Protein AF-A0A9Q0V3D2-F1 (afdb_monomer_lite)

InterPro domains:
  IPR004159 Putative S-adenosyl-L-methionine-dependent methyltransferase [PF03141] (21-213)
  IPR004159 Putative S-adenosyl-L-methionine-dependent methyltransferase [PTHR10108] (21-214)

pLDDT: mean 80.31, std 16.47, range [27.47, 96.81]

Radius of gyration: 22.07 Å; chains: 1; bounding box: 53×53×60 Å

Organism: Salix purpurea (NCBI:txid77065)

Secondary structure (DSSP, 8-state):
---TTSTTSTT------TTTSSHHHHHHHHHHHHHSPTT-EEEE-SHHHH---HHHHHHHHHHHHHHHHTT-EEEEEEE-TTT--EEEEEE--SSSHHHHT-SS-SSPBPPTTS-TT--SSPPPPS-BPPPP-STTSTTSSPPPPTTGGGGSPPTT--TTSBPTTSSBHHHHHHHHHHHHHHHIIIIIHHHS---GGG------TT-STT---HHHHHHHHHHHPPTT-EEEEEEEHHHHHHHHHHHHHTTPEEEEEEEETTEEEEEEE--S---S-----GGG--

Structure (mmCIF, N/CA/C/O backbone):
data_AF-A0A9Q0V3D2-F1
#
_entry.id   AF-A0A9Q0V3D2-F1
#
loop_
_atom_site.group_PDB
_atom_site.id
_atom_site.type_symbol
_atom_site.label_atom_id
_atom_site.label_alt_id
_atom_site.label_comp_id
_atom_site.label_asym_id
_atom_site.label_entity_id
_atom_site.label_seq_id
_atom_site.pdbx_PDB_ins_code
_atom_site.Cartn_x
_atom_site.Cartn_y
_atom_site.Cartn_z
_atom_site.occupancy
_atom_site.B_iso_or_equiv
_atom_site.auth_seq_id
_atom_site.auth_comp_id
_atom_site.auth_asym_id
_atom_site.auth_atom_id
_atom_site.pdbx_PDB_model_num
ATOM 1 N N . MET A 1 1 ? -1.343 -0.987 -19.732 1.00 29.47 1 MET A N 1
ATOM 2 C CA . MET A 1 1 ? -0.133 -1.710 -19.287 1.00 29.47 1 MET A CA 1
ATOM 3 C C . MET A 1 1 ? 0.385 -0.959 -18.086 1.00 29.47 1 MET A C 1
ATOM 5 O O . MET A 1 1 ? 0.749 0.202 -18.198 1.00 29.47 1 MET A O 1
ATOM 9 N N . GLU A 1 2 ? 0.180 -1.542 -16.924 1.00 30.80 2 GLU A N 1
ATOM 10 C CA . GLU A 1 2 ? -0.225 -0.813 -15.734 1.00 30.80 2 GLU A CA 1
ATOM 11 C C . GLU A 1 2 ? 0.743 -1.168 -14.606 1.00 30.80 2 GLU A C 1
ATOM 13 O O . GLU A 1 2 ? 0.848 -2.341 -14.259 1.00 30.80 2 GLU A O 1
ATOM 18 N N . ARG A 1 3 ? 1.504 -0.192 -14.080 1.00 36.56 3 ARG A N 1
ATOM 19 C CA . ARG A 1 3 ? 2.403 -0.437 -12.940 1.00 36.56 3 ARG A CA 1
ATOM 20 C C . ARG A 1 3 ? 1.529 -0.877 -11.762 1.00 36.56 3 ARG A C 1
ATOM 22 O O . ARG A 1 3 ? 0.748 -0.096 -11.224 1.00 36.56 3 ARG A O 1
ATOM 29 N N . PHE A 1 4 ? 1.646 -2.154 -11.408 1.00 34.94 4 PHE A N 1
ATOM 30 C CA . PHE A 1 4 ? 0.739 -2.880 -10.514 1.00 34.94 4 PHE A CA 1
ATOM 31 C C . PHE A 1 4 ? 0.735 -2.404 -9.055 1.00 34.94 4 PHE A C 1
ATOM 33 O O . PHE A 1 4 ? -0.092 -2.855 -8.267 1.00 34.94 4 PHE A O 1
ATOM 40 N N . LEU A 1 5 ? 1.617 -1.475 -8.691 1.00 30.77 5 LEU A N 1
ATOM 41 C CA . LEU A 1 5 ? 1.774 -1.023 -7.313 1.00 30.77 5 LEU A CA 1
ATOM 42 C C . LEU A 1 5 ? 0.818 0.075 -6.875 1.00 30.77 5 LEU A C 1
ATOM 44 O O . LEU A 1 5 ? 0.892 0.441 -5.717 1.00 30.77 5 LEU A O 1
ATOM 48 N N . ASP A 1 6 ? -0.083 0.572 -7.726 1.00 33.06 6 ASP A N 1
ATOM 49 C CA . ASP A 1 6 ? -1.082 1.566 -7.293 1.00 33.06 6 ASP A CA 1
ATOM 50 C C . ASP A 1 6 ? -2.532 1.219 -7.679 1.00 33.06 6 ASP A C 1
ATOM 52 O O . ASP A 1 6 ? -3.464 1.922 -7.303 1.00 33.06 6 ASP A O 1
ATOM 56 N N . ILE A 1 7 ? -2.758 0.098 -8.377 1.00 28.33 7 ILE A N 1
ATOM 57 C CA . ILE A 1 7 ? -4.081 -0.270 -8.933 1.00 28.33 7 ILE A CA 1
ATOM 58 C C . ILE A 1 7 ? -4.911 -1.132 -7.973 1.00 28.33 7 ILE A C 1
ATOM 60 O O . ILE A 1 7 ? -6.083 -1.412 -8.209 1.00 28.33 7 ILE A O 1
ATOM 64 N N . LYS A 1 8 ? -4.342 -1.515 -6.829 1.00 27.47 8 LYS A N 1
ATOM 65 C CA . LYS A 1 8 ? -5.068 -2.231 -5.768 1.00 27.47 8 LYS A CA 1
ATOM 66 C C . LYS A 1 8 ? -4.846 -1.656 -4.370 1.00 27.47 8 LYS A C 1
ATOM 68 O O . LYS A 1 8 ? -5.044 -2.360 -3.388 1.00 27.47 8 LYS A O 1
ATOM 73 N N . LEU A 1 9 ? -4.464 -0.382 -4.266 1.00 34.09 9 LEU A N 1
ATOM 74 C CA . LEU A 1 9 ? -4.364 0.300 -2.969 1.00 34.09 9 LEU A CA 1
ATOM 75 C C . LEU A 1 9 ? -5.655 0.997 -2.532 1.00 34.09 9 LEU A C 1
ATOM 77 O O . LEU A 1 9 ? -5.818 1.243 -1.341 1.00 34.09 9 LEU A O 1
ATOM 81 N N . ASP A 1 10 ? -6.589 1.259 -3.450 1.00 28.19 10 ASP A N 1
ATOM 82 C CA . ASP A 1 10 ? -7.863 1.914 -3.110 1.00 28.19 10 ASP A CA 1
ATOM 83 C C . ASP A 1 10 ? -8.876 0.938 -2.460 1.00 28.19 10 ASP A C 1
ATOM 85 O O . ASP A 1 10 ? -9.878 1.361 -1.890 1.00 28.19 10 ASP A O 1
ATOM 89 N N . ALA A 1 11 ? -8.585 -0.368 -2.476 1.00 29.17 11 ALA A N 1
ATOM 90 C CA . ALA A 1 11 ? -9.262 -1.385 -1.677 1.00 29.17 11 ALA A CA 1
ATOM 91 C C . ALA A 1 11 ? -8.303 -2.560 -1.439 1.00 29.17 11 ALA A C 1
ATOM 93 O O . ALA A 1 11 ? -8.280 -3.534 -2.196 1.00 29.17 11 ALA A O 1
ATOM 94 N N . TRP A 1 12 ? -7.490 -2.480 -0.386 1.00 31.92 12 TRP A N 1
ATOM 95 C CA . TRP A 1 12 ? -6.779 -3.663 0.081 1.00 31.92 12 TRP A CA 1
ATOM 96 C C . TRP A 1 12 ? -7.782 -4.648 0.671 1.00 31.92 12 TRP A C 1
ATOM 98 O O . TRP A 1 12 ? -8.213 -4.503 1.812 1.00 31.92 12 TRP A O 1
ATOM 108 N N . TYR A 1 13 ? -8.105 -5.696 -0.082 1.00 30.00 13 TYR A N 1
ATOM 109 C CA . TYR A 1 13 ? -8.596 -6.935 0.512 1.00 30.00 13 TYR A CA 1
ATOM 110 C C . TYR A 1 13 ? -7.385 -7.678 1.084 1.00 30.00 13 TYR A C 1
ATOM 112 O O . TYR A 1 13 ? -6.853 -8.622 0.498 1.00 30.00 13 TYR A O 1
ATOM 120 N N . PHE A 1 14 ? -6.873 -7.168 2.202 1.00 38.00 14 PHE A N 1
ATOM 121 C CA . PHE A 1 14 ? -5.880 -7.860 3.006 1.00 38.00 14 PHE A CA 1
ATOM 122 C C . PHE A 1 14 ? -6.614 -9.022 3.679 1.00 38.00 14 PHE A C 1
ATOM 124 O O . PHE A 1 14 ? -7.364 -8.826 4.633 1.00 38.00 14 PHE A O 1
ATOM 131 N N . GLN A 1 15 ? -6.447 -10.238 3.158 1.00 34.84 15 GLN A N 1
ATOM 132 C CA . GLN A 1 15 ? -6.918 -11.444 3.836 1.00 34.84 15 GLN A CA 1
ATOM 133 C C . GLN A 1 15 ? -5.950 -11.742 4.987 1.00 34.84 15 GLN A C 1
ATOM 135 O O . GLN A 1 15 ? -5.141 -12.663 4.923 1.00 34.84 15 GLN A O 1
ATOM 140 N N . ILE A 1 16 ? -5.975 -10.885 6.008 1.00 46.09 16 ILE A N 1
ATOM 141 C CA . ILE A 1 16 ? -5.235 -11.099 7.247 1.00 46.09 16 ILE A CA 1
ATOM 142 C C . ILE A 1 16 ? -5.966 -12.221 7.982 1.00 46.09 16 ILE A C 1
ATOM 144 O O . ILE A 1 16 ? -7.180 -12.148 8.184 1.00 46.09 16 ILE A O 1
ATOM 148 N N . GLN A 1 17 ? -5.248 -13.304 8.279 1.00 43.88 17 GLN A N 1
ATOM 149 C CA . GLN A 1 17 ? -5.842 -14.482 8.901 1.00 43.88 17 GLN A CA 1
ATOM 150 C C . GLN A 1 17 ? -6.407 -14.157 10.291 1.00 43.88 17 GLN A C 1
ATOM 152 O O . GLN A 1 17 ? -5.960 -13.233 10.970 1.00 43.88 17 GLN A O 1
ATOM 157 N N . ARG A 1 18 ? -7.416 -14.947 10.678 1.00 48.88 18 ARG A N 1
ATOM 158 C CA . ARG A 1 18 ? -8.315 -14.794 11.834 1.00 48.88 18 ARG A CA 1
ATOM 159 C C . ARG A 1 18 ? -7.625 -14.349 13.134 1.00 48.88 18 ARG A C 1
ATOM 161 O O . ARG A 1 18 ? -8.183 -13.515 13.836 1.00 48.88 18 ARG A O 1
ATOM 168 N N . SER A 1 19 ? -6.415 -14.835 13.407 1.00 44.81 19 SER A N 1
ATOM 169 C CA . SER A 1 19 ? -5.706 -14.643 14.677 1.00 44.81 19 SER A CA 1
ATOM 170 C C . SER A 1 19 ? -4.517 -13.668 14.623 1.00 44.81 19 SER A C 1
ATOM 172 O O . SER A 1 19 ? -4.002 -13.279 15.669 1.00 44.81 19 SER A O 1
ATOM 174 N N . SER A 1 20 ? -4.072 -13.196 13.450 1.00 54.78 20 SER A N 1
ATOM 175 C CA . SER A 1 20 ? -2.753 -12.544 13.358 1.00 54.78 20 SER A CA 1
ATOM 176 C C . SER A 1 20 ? -2.735 -11.048 13.706 1.00 54.78 20 SER A C 1
ATOM 178 O O . SER A 1 20 ? -1.677 -10.525 14.048 1.00 54.78 20 SER A O 1
ATOM 180 N N . LEU A 1 21 ? -3.869 -10.336 13.643 1.00 55.75 21 LEU A N 1
ATOM 181 C CA . LEU A 1 21 ? -3.905 -8.874 13.852 1.00 55.75 21 LEU A CA 1
ATOM 182 C C . LEU A 1 21 ? -3.481 -8.440 15.262 1.00 55.75 21 LEU A C 1
ATOM 184 O O . LEU A 1 21 ? -2.821 -7.412 15.395 1.00 55.75 21 LEU A O 1
ATOM 188 N N . ASN A 1 22 ? -3.822 -9.236 16.280 1.00 55.25 22 ASN A N 1
ATOM 189 C CA . ASN A 1 22 ? -3.515 -8.959 17.688 1.00 55.25 22 ASN A CA 1
ATOM 190 C C . ASN A 1 22 ? -2.273 -9.711 18.196 1.00 55.25 22 ASN A C 1
ATOM 192 O O . ASN A 1 22 ? -1.789 -9.439 19.296 1.00 55.25 22 ASN A O 1
ATOM 196 N N . GLN A 1 23 ? -1.725 -10.638 17.406 1.00 58.44 23 GLN A N 1
ATOM 197 C CA . GLN A 1 23 ? -0.503 -11.358 17.761 1.00 58.44 23 GLN A CA 1
ATOM 198 C C . GLN A 1 23 ? 0.714 -10.419 17.782 1.00 58.44 23 GLN A C 1
ATOM 200 O O . GLN A 1 23 ? 0.756 -9.376 17.123 1.00 58.44 23 GLN A O 1
ATOM 205 N N . HIS A 1 24 ? 1.724 -10.789 18.575 1.00 61.72 24 HIS A N 1
ATOM 206 C CA . HIS A 1 24 ? 2.986 -10.052 18.721 1.00 61.72 24 HIS A CA 1
ATOM 207 C C . HIS A 1 24 ? 2.837 -8.573 19.130 1.00 61.72 24 HIS A C 1
ATOM 209 O O . HIS A 1 24 ? 3.666 -7.747 18.745 1.00 61.72 24 HIS A O 1
ATOM 215 N N . GLY A 1 25 ? 1.805 -8.235 19.910 1.00 67.44 25 GLY A N 1
ATOM 216 C CA . GLY A 1 25 ? 1.556 -6.863 20.368 1.00 67.44 25 GLY A CA 1
ATOM 217 C C . GLY A 1 25 ? 0.917 -5.971 19.301 1.00 67.44 25 GLY A C 1
ATOM 218 O O . GLY A 1 25 ? 1.198 -4.777 19.253 1.00 67.44 25 GLY A O 1
ATOM 219 N N . GLY A 1 26 ? 0.109 -6.546 18.404 1.00 81.38 26 GLY A N 1
ATOM 220 C CA . GLY A 1 26 ? -0.642 -5.770 17.417 1.00 81.38 26 GLY A CA 1
ATOM 221 C C . GLY A 1 26 ? 0.189 -5.227 16.253 1.00 81.38 26 GLY A C 1
ATOM 222 O O . GLY A 1 26 ? -0.258 -4.329 15.542 1.00 81.38 26 GLY A O 1
ATOM 223 N N . LYS A 1 27 ? 1.409 -5.744 16.044 1.00 87.25 27 LYS A N 1
ATOM 224 C CA . LYS A 1 27 ? 2.376 -5.218 15.060 1.00 87.25 27 LYS A CA 1
ATOM 225 C C . LYS A 1 27 ? 1.813 -5.089 13.645 1.00 87.25 27 LYS A C 1
ATOM 227 O O . LYS A 1 27 ? 2.141 -4.126 12.963 1.00 87.25 27 LYS A O 1
ATOM 232 N N . LEU A 1 28 ? 0.960 -6.018 13.209 1.00 86.25 28 LEU A N 1
ATOM 233 C CA . LEU A 1 28 ? 0.335 -5.943 11.883 1.00 86.25 28 LEU A CA 1
ATOM 234 C C . LEU A 1 28 ? -0.647 -4.774 11.772 1.00 86.25 28 LEU A C 1
ATOM 236 O O . LEU A 1 28 ? -0.667 -4.084 10.755 1.00 86.25 28 LEU A O 1
ATOM 240 N N . LEU A 1 29 ? -1.439 -4.521 12.816 1.00 89.69 29 LEU A N 1
ATOM 241 C CA . LEU A 1 29 ? -2.355 -3.385 12.835 1.00 89.69 29 LEU A CA 1
ATOM 242 C C . LEU A 1 29 ? -1.593 -2.053 12.935 1.00 89.69 29 LEU A C 1
ATOM 244 O O . LEU A 1 29 ? -1.984 -1.064 12.317 1.00 89.69 29 LEU A O 1
ATOM 248 N N . LEU A 1 30 ? -0.471 -2.035 13.657 1.00 92.38 30 LEU A N 1
ATOM 249 C CA . LEU A 1 30 ? 0.416 -0.871 13.740 1.00 92.38 30 LEU A CA 1
ATOM 250 C C . LEU A 1 30 ? 1.110 -0.576 12.409 1.00 92.38 30 LEU A C 1
ATOM 252 O O . LEU A 1 30 ? 1.183 0.583 12.000 1.00 92.38 30 LEU A O 1
ATOM 256 N N . GLU A 1 31 ? 1.527 -1.614 11.691 1.00 90.44 31 GLU A N 1
ATOM 257 C CA . GLU A 1 31 ? 2.046 -1.493 10.331 1.00 90.44 31 GLU A CA 1
ATOM 258 C C . GLU A 1 31 ? 0.974 -0.984 9.364 1.00 90.44 31 GLU A C 1
ATOM 260 O O . GLU A 1 31 ? 1.218 -0.070 8.575 1.00 90.44 31 GLU A O 1
ATOM 265 N N . LEU A 1 32 ? -0.258 -1.481 9.489 1.00 90.75 32 LEU A N 1
ATOM 266 C CA . LEU A 1 32 ? -1.379 -0.937 8.734 1.00 90.75 32 LEU A CA 1
ATOM 267 C C . LEU A 1 32 ? -1.592 0.552 9.047 1.00 90.75 32 LEU A C 1
ATOM 269 O O . LEU A 1 32 ? -1.822 1.346 8.137 1.00 90.75 32 LEU A O 1
ATOM 273 N N . ASN A 1 33 ? -1.463 0.960 10.311 1.00 92.75 33 ASN A N 1
ATOM 274 C CA . ASN A 1 33 ? -1.528 2.367 10.688 1.00 92.75 33 ASN A CA 1
ATOM 275 C C . ASN A 1 33 ? -0.377 3.198 10.121 1.00 92.75 33 ASN A C 1
ATOM 277 O O . ASN A 1 33 ? -0.603 4.367 9.817 1.00 92.75 33 ASN A O 1
ATOM 281 N N . ARG A 1 34 ? 0.817 2.638 9.918 1.00 91.06 34 ARG A N 1
ATOM 282 C CA . ARG A 1 34 ? 1.912 3.332 9.222 1.00 91.06 34 ARG A CA 1
ATOM 283 C C . ARG A 1 34 ? 1.565 3.596 7.753 1.00 91.06 34 ARG A C 1
ATOM 285 O O . ARG A 1 34 ? 1.776 4.706 7.272 1.00 91.06 34 ARG A O 1
ATOM 292 N N . VAL A 1 35 ? 0.990 2.610 7.063 1.00 88.12 35 VAL A N 1
ATOM 293 C CA . VAL A 1 35 ? 0.695 2.680 5.617 1.00 88.12 35 VAL A CA 1
ATOM 294 C C . VAL A 1 35 ? -0.581 3.473 5.308 1.00 88.12 35 VAL A C 1
ATOM 296 O O . VAL A 1 35 ? -0.670 4.144 4.275 1.00 88.12 35 VAL A O 1
ATOM 299 N N . LEU A 1 36 ? -1.583 3.417 6.187 1.00 90.44 36 LEU A N 1
ATOM 300 C CA . LEU A 1 36 ? -2.867 4.079 5.976 1.00 90.44 36 LEU A CA 1
ATOM 301 C C . LEU A 1 36 ? -2.711 5.606 6.044 1.00 90.44 36 LEU A C 1
ATOM 303 O O . LEU A 1 36 ? -2.166 6.159 7.001 1.00 90.44 36 LEU A O 1
ATOM 307 N N . ARG A 1 37 ? -3.218 6.313 5.030 1.00 90.62 37 ARG A N 1
ATOM 308 C CA . ARG A 1 37 ? -3.163 7.782 4.976 1.00 90.62 37 ARG A CA 1
ATOM 309 C C . ARG A 1 37 ? -4.073 8.430 6.031 1.00 90.62 37 ARG A C 1
ATOM 311 O O . ARG A 1 37 ? -5.040 7.801 6.467 1.00 90.62 37 ARG A O 1
ATOM 318 N N . PRO A 1 38 ? -3.795 9.681 6.438 1.00 93.25 38 PRO A N 1
ATOM 319 C CA . PRO A 1 38 ? -4.636 10.412 7.386 1.00 93.25 38 PRO A CA 1
ATOM 320 C C . PRO A 1 38 ? -6.097 10.469 6.918 1.00 93.25 38 PRO A C 1
ATOM 322 O O . PRO A 1 38 ? -6.377 10.772 5.757 1.00 93.25 38 PRO A O 1
ATOM 325 N N . GLY A 1 39 ? -7.033 10.138 7.811 1.00 92.19 39 GLY A N 1
ATOM 326 C CA . GLY A 1 39 ? -8.462 10.065 7.487 1.00 92.19 39 GLY A CA 1
ATOM 327 C C . GLY A 1 39 ? -8.886 8.868 6.625 1.00 92.19 39 GLY A C 1
ATOM 328 O O . GLY A 1 39 ? -10.069 8.779 6.292 1.00 92.19 39 GLY A O 1
ATOM 329 N N . GLY A 1 40 ? -7.956 7.980 6.260 1.00 91.94 40 GLY A N 1
ATOM 330 C CA . GLY A 1 40 ? -8.223 6.764 5.497 1.00 91.94 40 GLY A CA 1
ATOM 331 C C . GLY A 1 40 ? -9.032 5.731 6.284 1.00 91.94 40 GLY A C 1
ATOM 332 O O . GLY A 1 40 ? -9.117 5.785 7.513 1.00 91.94 40 GLY A O 1
ATOM 333 N N . PHE A 1 41 ? -9.612 4.778 5.555 1.00 93.69 41 PHE A N 1
ATOM 334 C CA . PHE A 1 41 ? -10.480 3.746 6.113 1.00 93.69 41 PHE A CA 1
ATOM 335 C C . PHE A 1 41 ? -9.805 2.377 6.116 1.00 93.69 41 PHE A C 1
ATOM 337 O O . PHE A 1 41 ? -9.116 2.008 5.165 1.00 93.69 41 PHE A O 1
ATOM 344 N N . PHE A 1 42 ? -10.066 1.608 7.166 1.00 93.25 42 PHE A N 1
ATOM 345 C CA . PHE A 1 42 ? -9.778 0.184 7.235 1.00 93.25 42 PHE A CA 1
ATOM 346 C C . PHE A 1 42 ? -11.090 -0.587 7.322 1.00 93.25 42 PHE A C 1
ATOM 348 O O . PHE A 1 42 ? -11.914 -0.331 8.198 1.00 93.25 42 PHE A O 1
ATOM 355 N N . VAL A 1 43 ? -11.273 -1.536 6.410 1.00 92.31 43 VAL A N 1
ATOM 356 C CA . VAL A 1 43 ? -12.469 -2.372 6.339 1.00 92.31 43 VAL A CA 1
ATOM 357 C C . VAL A 1 43 ? -12.088 -3.781 6.764 1.00 92.31 43 VAL A C 1
ATOM 359 O O . VAL A 1 43 ? -11.299 -4.447 6.097 1.00 92.31 43 VAL A O 1
ATOM 362 N N . TRP A 1 44 ? -12.649 -4.231 7.881 1.00 89.38 44 TRP A N 1
ATOM 363 C CA . TRP A 1 44 ? -12.378 -5.539 8.455 1.00 89.38 44 TRP A CA 1
ATOM 364 C C . TRP A 1 44 ? -13.598 -6.443 8.302 1.00 89.38 44 TRP A C 1
ATOM 366 O O . TRP A 1 44 ? -14.645 -6.204 8.904 1.00 89.38 44 TRP A O 1
ATOM 376 N N . SER A 1 45 ? -13.463 -7.489 7.488 1.00 88.56 45 SER A N 1
ATOM 377 C CA . SER A 1 45 ? -14.467 -8.545 7.349 1.00 88.56 45 SER A CA 1
ATOM 378 C C . SER A 1 45 ? -13.859 -9.876 7.769 1.00 88.56 45 SER A C 1
ATOM 380 O O . SER A 1 45 ? -13.109 -10.502 7.021 1.00 88.56 45 SER A O 1
ATOM 382 N N . ALA A 1 46 ? -14.152 -10.285 8.999 1.00 83.62 46 ALA A N 1
ATOM 383 C CA . ALA A 1 46 ? -13.674 -11.529 9.585 1.00 83.62 46 ALA A CA 1
ATOM 384 C C . ALA A 1 46 ? -14.707 -12.067 10.578 1.00 83.62 46 ALA A C 1
ATOM 386 O O . ALA A 1 46 ? -15.578 -11.324 11.032 1.00 83.62 46 ALA A O 1
ATOM 387 N N . THR A 1 47 ? -14.607 -13.350 10.927 1.00 85.19 47 THR A N 1
ATOM 388 C CA . THR A 1 47 ? -15.551 -14.008 11.843 1.00 85.19 47 THR A CA 1
ATOM 389 C C . THR A 1 47 ? -15.746 -13.278 13.179 1.00 85.19 47 THR A C 1
ATOM 391 O O . THR A 1 47 ? -16.908 -13.200 13.580 1.00 85.19 47 THR A O 1
ATOM 394 N N . PRO A 1 48 ? -14.738 -12.619 13.803 1.00 86.69 48 PRO A N 1
ATOM 395 C CA . PRO A 1 48 ? -14.948 -11.829 15.023 1.00 86.69 48 PRO A CA 1
ATOM 396 C C . PRO A 1 48 ? -15.975 -10.699 14.895 1.00 86.69 48 PRO A C 1
ATOM 398 O O . PRO A 1 48 ? -16.527 -10.240 15.888 1.00 86.69 48 PRO A O 1
ATOM 401 N N . VAL A 1 49 ? -16.256 -10.241 13.673 1.00 86.44 49 VAL A N 1
ATOM 402 C CA . VAL A 1 49 ? -17.214 -9.158 13.414 1.00 86.44 49 VAL A CA 1
ATOM 403 C C . VAL A 1 49 ? -18.667 -9.649 13.471 1.00 86.44 49 VAL A C 1
ATOM 405 O O . VAL A 1 49 ? -19.573 -8.866 13.755 1.00 86.44 49 VAL A O 1
ATOM 408 N N . TYR A 1 50 ? -18.928 -10.927 13.174 1.00 87.62 50 TYR A N 1
ATOM 409 C CA . TYR A 1 50 ? -20.296 -11.441 12.988 1.00 87.62 50 TYR A CA 1
ATOM 410 C C . TYR A 1 50 ? -20.610 -12.775 13.673 1.00 87.62 50 TYR A C 1
ATOM 412 O O . TYR A 1 50 ? -21.778 -13.180 13.682 1.00 87.62 50 TYR A O 1
ATOM 420 N N . GLN A 1 51 ? -19.619 -13.441 14.261 1.00 87.12 51 GLN A N 1
ATOM 421 C CA . GLN A 1 51 ? -19.787 -14.623 15.104 1.00 87.12 51 GLN A CA 1
ATOM 422 C C . GLN A 1 51 ? -19.696 -14.247 16.591 1.00 87.12 51 GLN A C 1
ATOM 424 O O . GLN A 1 51 ? -19.281 -13.149 16.950 1.00 87.12 51 GLN A O 1
ATOM 429 N N . LYS A 1 52 ? -20.152 -15.152 17.463 1.00 89.75 52 LYS A N 1
ATOM 430 C CA . LYS A 1 52 ? -20.160 -14.971 18.928 1.00 89.75 52 LYS A CA 1
ATOM 431 C C . LYS A 1 52 ? -19.483 -16.129 19.669 1.00 89.75 52 LYS A C 1
ATOM 433 O O . LYS A 1 52 ? -19.828 -16.412 20.813 1.00 89.75 52 LYS A O 1
ATOM 438 N N . LEU A 1 53 ? -18.579 -16.841 18.999 1.00 90.25 53 LEU A N 1
ATOM 439 C CA . LEU A 1 53 ? -17.747 -17.850 19.653 1.00 90.25 53 LEU A CA 1
ATOM 440 C C . LEU A 1 53 ? -16.816 -17.154 20.656 1.00 90.25 53 LEU A C 1
ATOM 442 O O . LEU A 1 53 ? -16.486 -15.987 20.463 1.00 90.25 53 LEU A O 1
ATOM 446 N N . ALA A 1 54 ? -16.408 -17.847 21.721 1.00 89.38 54 ALA A N 1
ATOM 447 C CA . ALA A 1 54 ? -15.591 -17.245 22.781 1.00 89.38 54 ALA A CA 1
ATOM 448 C C . ALA A 1 54 ? -14.307 -16.592 22.228 1.00 89.38 54 ALA A C 1
ATOM 450 O O . ALA A 1 54 ? -14.065 -15.416 22.477 1.00 89.38 54 ALA A O 1
ATOM 451 N N . GLU A 1 55 ? -13.577 -17.312 21.374 1.00 85.81 55 GLU A N 1
ATOM 452 C CA . GLU A 1 55 ? -12.372 -16.831 20.679 1.00 85.81 55 GLU A CA 1
ATOM 453 C C . GLU A 1 55 ? -12.644 -15.575 19.827 1.00 85.81 55 GLU A C 1
ATOM 455 O O . GLU A 1 55 ? -11.938 -14.574 19.916 1.00 85.81 55 GLU A O 1
ATOM 460 N N . ASP A 1 56 ? -13.724 -15.583 19.039 1.00 85.12 56 ASP A N 1
ATOM 461 C CA . ASP A 1 56 ? -14.117 -14.448 18.197 1.00 85.12 56 ASP A CA 1
ATOM 462 C C . ASP A 1 56 ? -14.437 -13.198 19.045 1.00 85.12 56 ASP A C 1
ATOM 464 O O . ASP A 1 56 ? -14.099 -12.076 18.660 1.00 85.12 56 ASP A O 1
ATOM 468 N N . VAL A 1 57 ? -15.054 -13.379 20.218 1.00 88.56 57 VAL A N 1
ATOM 469 C CA . VAL A 1 57 ? -15.350 -12.283 21.155 1.00 88.56 57 VAL A CA 1
ATOM 470 C C . VAL A 1 57 ? -14.066 -11.710 21.759 1.00 88.56 57 VAL A C 1
ATOM 472 O O . VAL A 1 57 ? -13.937 -10.487 21.837 1.00 88.56 57 VAL A O 1
ATOM 475 N N . GLU A 1 58 ? -13.112 -12.558 22.140 1.00 88.00 58 GLU A N 1
ATOM 476 C CA . GLU A 1 58 ? -11.806 -12.133 22.665 1.00 88.00 58 GLU A CA 1
ATOM 477 C C . GLU A 1 58 ? -11.004 -11.354 21.612 1.00 88.00 58 GLU A C 1
ATOM 479 O O . GLU A 1 58 ? -10.496 -10.263 21.890 1.00 88.00 58 GLU A O 1
ATOM 484 N N . ILE A 1 59 ? -10.962 -11.844 20.367 1.00 86.25 59 ILE A N 1
ATOM 485 C CA . ILE A 1 59 ? -10.288 -11.155 19.256 1.00 86.25 59 ILE A CA 1
ATOM 486 C C . ILE A 1 59 ? -10.938 -9.792 18.990 1.00 86.25 59 ILE A C 1
ATOM 488 O O . ILE A 1 59 ? -10.230 -8.795 18.805 1.00 86.25 59 ILE A O 1
ATOM 492 N N . TRP A 1 60 ? -12.274 -9.723 18.991 1.00 89.44 60 TRP A N 1
ATOM 493 C CA . TRP A 1 60 ? -13.006 -8.467 18.820 1.00 89.44 60 TRP A CA 1
ATOM 494 C C . TRP A 1 60 ? -12.698 -7.460 19.935 1.00 89.44 60 TRP A C 1
ATOM 496 O O . TRP A 1 60 ? -12.486 -6.276 19.649 1.00 89.44 60 TRP A O 1
ATOM 506 N N . GLN A 1 61 ? -12.646 -7.910 21.193 1.00 91.06 61 GLN A N 1
ATOM 507 C CA . GLN A 1 61 ? -12.294 -7.065 22.337 1.00 91.06 61 GLN A CA 1
ATOM 508 C C . GLN A 1 61 ? -10.875 -6.513 22.197 1.00 91.06 61 GLN A C 1
ATOM 510 O O . GLN A 1 61 ? -10.709 -5.293 22.200 1.00 91.06 61 GLN A O 1
ATOM 515 N N . ALA A 1 62 ? -9.885 -7.374 21.952 1.00 90.00 62 ALA A N 1
ATOM 516 C CA . ALA A 1 62 ? -8.494 -6.958 21.779 1.00 90.00 62 ALA A CA 1
ATOM 517 C C . ALA A 1 62 ? -8.302 -6.004 20.580 1.00 90.00 62 ALA A C 1
ATOM 519 O O . ALA A 1 62 ? -7.619 -4.985 20.701 1.00 90.00 62 ALA A O 1
ATOM 520 N N . MET A 1 63 ? -8.974 -6.255 19.447 1.00 90.12 63 MET A N 1
ATOM 521 C CA . MET A 1 63 ? -8.978 -5.331 18.299 1.00 90.12 63 MET A CA 1
ATOM 522 C C . MET A 1 63 ? -9.598 -3.977 18.663 1.00 90.12 63 MET A C 1
ATOM 524 O O . MET A 1 63 ? -9.085 -2.920 18.292 1.00 90.12 63 MET A O 1
ATOM 528 N N . THR A 1 64 ? -10.714 -3.990 19.393 1.00 92.25 64 THR A N 1
ATOM 529 C CA . THR A 1 64 ? -11.410 -2.771 19.822 1.00 92.25 64 THR A CA 1
ATOM 530 C C . THR A 1 64 ? -10.553 -1.951 20.785 1.00 92.25 64 THR A C 1
ATOM 532 O O . THR A 1 64 ? -10.485 -0.729 20.653 1.00 92.25 64 THR A O 1
ATOM 535 N N . GLU A 1 65 ? -9.888 -2.594 21.741 1.00 92.88 65 GLU A N 1
ATOM 536 C CA . GLU A 1 65 ? -8.963 -1.936 22.665 1.00 92.88 65 GLU A CA 1
ATOM 537 C C . GLU A 1 65 ? -7.780 -1.310 21.924 1.00 92.88 65 GLU A C 1
ATOM 539 O O . GLU A 1 65 ? -7.512 -0.118 22.100 1.00 92.88 65 GLU A O 1
ATOM 544 N N . LEU A 1 66 ? -7.130 -2.067 21.035 1.00 92.88 66 LEU A N 1
ATOM 545 C CA . LEU A 1 66 ? -5.970 -1.587 20.291 1.00 92.88 66 LEU A CA 1
ATOM 546 C C . LEU A 1 66 ? -6.331 -0.449 19.324 1.00 92.88 66 LEU A C 1
ATOM 548 O O . LEU A 1 66 ? -5.688 0.598 19.351 1.00 92.88 66 LEU A O 1
ATOM 552 N N . THR A 1 67 ? -7.390 -0.591 18.520 1.00 94.31 67 THR A N 1
ATOM 553 C CA . THR A 1 67 ? -7.843 0.477 17.602 1.00 94.31 67 THR A CA 1
ATOM 554 C C . THR A 1 67 ? -8.200 1.765 18.346 1.00 94.31 67 THR A C 1
ATOM 556 O O . THR A 1 67 ? -7.791 2.845 17.918 1.00 94.31 67 THR A O 1
ATOM 559 N N . LYS A 1 68 ? -8.871 1.677 19.503 1.00 94.25 68 LYS A N 1
ATOM 560 C CA . LYS A 1 68 ? -9.145 2.846 20.357 1.00 94.25 68 LYS A CA 1
ATOM 561 C C . LYS A 1 68 ? -7.859 3.471 20.895 1.00 94.25 68 LYS A C 1
ATOM 563 O O . LYS A 1 68 ? -7.719 4.692 20.857 1.00 94.25 68 LYS A O 1
ATOM 568 N N . ALA A 1 69 ? -6.909 2.657 21.357 1.00 93.94 69 ALA A N 1
ATOM 569 C CA . ALA A 1 69 ? -5.608 3.129 21.832 1.00 93.94 69 ALA A CA 1
ATOM 570 C C . ALA A 1 69 ? -4.786 3.814 20.724 1.00 93.94 69 ALA A C 1
ATOM 572 O O . ALA A 1 69 ? -4.028 4.747 21.001 1.00 93.94 69 ALA A O 1
ATOM 573 N N . MET A 1 70 ? -4.987 3.390 19.473 1.00 95.00 70 MET A N 1
ATOM 574 C CA . MET A 1 70 ? -4.438 3.988 18.254 1.00 95.00 70 MET A CA 1
ATOM 575 C C . MET A 1 70 ? -5.253 5.182 17.729 1.00 95.00 70 MET A C 1
ATOM 577 O O . MET A 1 70 ? -4.971 5.676 16.639 1.00 95.00 70 MET A O 1
ATOM 581 N N . CYS A 1 71 ? -6.255 5.661 18.474 1.00 96.56 71 CYS A N 1
ATOM 582 C CA . CYS A 1 71 ? -7.141 6.763 18.087 1.00 96.56 71 CYS A CA 1
ATOM 583 C C . CYS A 1 71 ? -7.994 6.518 16.831 1.00 96.56 71 CYS A C 1
ATOM 585 O O . CYS A 1 71 ? -8.458 7.476 16.211 1.00 96.56 71 CYS A O 1
ATOM 587 N N . TRP A 1 72 ? -8.207 5.264 16.433 1.00 96.81 72 TRP A N 1
ATOM 588 C CA . TRP A 1 72 ? -9.090 4.951 15.315 1.00 96.81 72 TRP A CA 1
ATOM 589 C C . TRP A 1 72 ? -10.554 5.039 15.740 1.00 96.81 72 TRP A C 1
ATOM 591 O O . TRP A 1 72 ? -10.948 4.599 16.821 1.00 96.81 72 TRP A O 1
ATOM 601 N N . GLU A 1 73 ? -11.370 5.586 14.851 1.00 96.62 73 GLU A N 1
ATOM 602 C CA . GLU A 1 73 ? -12.813 5.697 15.019 1.00 96.62 73 GLU A CA 1
ATOM 603 C C . GLU A 1 73 ? -13.495 4.476 14.393 1.00 96.62 73 GLU A C 1
ATOM 605 O O . GLU A 1 73 ? -13.262 4.171 13.226 1.00 96.62 73 GLU A O 1
ATOM 610 N N . LEU A 1 74 ? -14.357 3.783 15.141 1.00 96.75 74 LEU A N 1
ATOM 611 C CA . LEU A 1 74 ? -15.259 2.783 14.568 1.00 96.75 74 LEU A CA 1
ATOM 612 C C . LEU A 1 74 ? -16.446 3.510 13.922 1.00 96.75 74 LEU A C 1
ATOM 614 O O . LEU A 1 74 ? -17.320 4.013 14.622 1.00 96.75 74 LEU A O 1
ATOM 618 N N . VAL A 1 75 ? -16.470 3.551 12.593 1.00 96.69 75 VAL A N 1
ATOM 619 C CA . VAL A 1 75 ? -17.451 4.311 11.803 1.00 96.69 75 VAL A CA 1
ATOM 620 C C . VAL A 1 75 ? -18.764 3.554 11.673 1.00 96.69 75 VAL A C 1
ATOM 622 O O . VAL A 1 75 ? -19.841 4.127 11.818 1.00 96.69 75 VAL A O 1
ATOM 625 N N . SER A 1 76 ? -18.693 2.262 11.358 1.00 94.38 76 SER A N 1
ATOM 626 C CA . SER A 1 76 ? -19.885 1.441 11.176 1.00 94.38 76 SER A CA 1
ATOM 627 C C . SER A 1 76 ? -19.582 -0.040 11.336 1.00 94.38 76 SER A C 1
ATOM 629 O O . SER A 1 76 ? -18.466 -0.504 11.097 1.00 94.38 76 SER A O 1
ATOM 631 N N . ILE A 1 77 ? -20.613 -0.792 11.710 1.00 94.19 77 ILE A N 1
ATOM 632 C CA . ILE A 1 77 ? -20.649 -2.243 11.570 1.00 94.19 77 ILE A CA 1
ATOM 633 C C . ILE A 1 77 ? -21.874 -2.555 10.724 1.00 94.19 77 ILE A C 1
ATOM 635 O O . ILE A 1 77 ? -22.992 -2.176 11.069 1.00 94.19 77 ILE A O 1
ATOM 639 N N . THR A 1 78 ? -21.657 -3.222 9.600 1.00 91.81 78 THR A N 1
ATOM 640 C CA . THR A 1 78 ? -22.715 -3.638 8.679 1.00 91.81 78 THR A CA 1
ATOM 641 C C . THR A 1 78 ? -22.736 -5.152 8.594 1.00 91.81 78 THR A C 1
ATOM 643 O O . THR A 1 78 ? -21.710 -5.802 8.785 1.00 91.81 78 THR A O 1
ATOM 646 N N . LYS A 1 79 ? -23.911 -5.726 8.346 1.00 90.38 79 LYS A N 1
ATOM 647 C CA . LYS A 1 79 ? -24.085 -7.167 8.193 1.00 90.38 79 LYS A CA 1
ATOM 648 C C . LYS A 1 79 ? -24.904 -7.430 6.945 1.00 90.38 79 LYS A C 1
ATOM 650 O O . LYS A 1 79 ? -26.000 -6.893 6.805 1.00 90.38 79 LYS A O 1
ATOM 655 N N . ASP A 1 80 ? -24.356 -8.239 6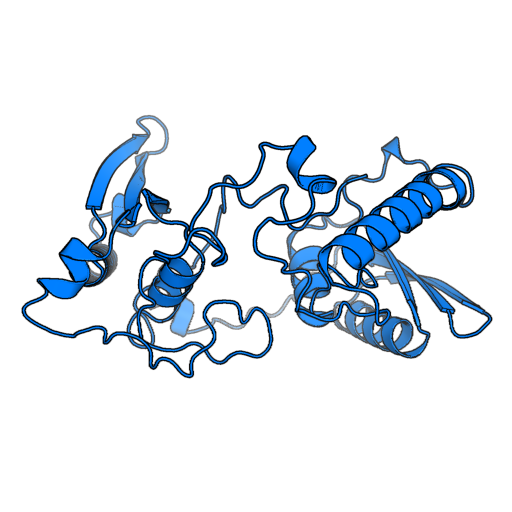.054 1.00 88.25 80 ASP A N 1
ATOM 656 C CA . ASP A 1 80 ? -25.058 -8.712 4.876 1.00 88.25 80 ASP A CA 1
ATOM 657 C C . ASP A 1 80 ? -26.192 -9.652 5.300 1.00 88.25 80 ASP A C 1
ATOM 659 O O . ASP A 1 80 ? -26.026 -10.542 6.142 1.00 88.25 80 ASP A O 1
ATOM 663 N N . THR A 1 81 ? -27.378 -9.412 4.752 1.00 85.62 81 THR A N 1
ATOM 664 C CA . THR A 1 81 ? -28.602 -10.120 5.136 1.00 85.62 81 THR A CA 1
ATOM 665 C C . THR A 1 81 ? -28.735 -11.487 4.473 1.00 85.62 81 THR A C 1
ATOM 667 O O . THR A 1 81 ? -29.523 -12.302 4.949 1.00 85.62 81 THR A O 1
ATOM 670 N N . ILE A 1 82 ? -27.979 -11.754 3.404 1.00 85.44 82 ILE A N 1
ATOM 671 C CA . ILE A 1 82 ? -28.070 -12.981 2.608 1.00 85.44 82 ILE A CA 1
ATOM 672 C C . ILE A 1 82 ? -27.105 -14.031 3.155 1.00 85.44 82 ILE A C 1
ATOM 674 O O . ILE A 1 82 ? -27.508 -15.155 3.444 1.00 85.44 82 ILE A O 1
ATOM 678 N N . ASN A 1 83 ? -25.829 -13.677 3.304 1.00 84.94 83 ASN A N 1
ATOM 679 C CA . ASN A 1 83 ? -24.781 -14.604 3.738 1.00 84.94 83 ASN A CA 1
ATOM 680 C C . ASN A 1 83 ? -24.432 -14.463 5.233 1.00 84.94 83 ASN A C 1
ATOM 682 O O . ASN A 1 83 ? -23.659 -15.262 5.759 1.00 84.94 83 ASN A O 1
ATOM 686 N N . GLY A 1 84 ? -24.996 -13.465 5.925 1.00 83.06 84 GLY A N 1
ATOM 687 C CA . GLY A 1 84 ? -24.755 -13.226 7.347 1.00 83.06 84 GLY A CA 1
ATOM 688 C C . GLY A 1 84 ? -23.351 -12.704 7.674 1.00 83.06 84 GLY A C 1
ATOM 689 O O . GLY A 1 84 ? -23.006 -12.637 8.857 1.00 83.06 84 GLY A O 1
ATOM 690 N N . VAL A 1 85 ? -22.551 -12.337 6.669 1.00 87.19 85 VAL A N 1
ATOM 691 C CA . VAL A 1 85 ? -21.188 -11.817 6.832 1.00 87.19 85 VAL A CA 1
ATOM 692 C C . VAL A 1 85 ? -21.245 -10.368 7.303 1.00 87.19 85 VAL A C 1
ATOM 694 O O . VAL A 1 85 ? -21.940 -9.529 6.737 1.00 87.19 85 VAL A O 1
ATOM 697 N N . GLY A 1 86 ? -20.498 -10.072 8.361 1.00 87.31 86 GLY A N 1
ATOM 698 C CA . GLY A 1 86 ? -20.328 -8.729 8.902 1.00 87.31 86 GLY A CA 1
ATOM 699 C C . GLY A 1 86 ? -19.048 -8.048 8.435 1.00 87.31 86 GLY A C 1
ATOM 700 O O . GLY A 1 86 ? -18.043 -8.693 8.117 1.00 87.31 86 GLY A O 1
ATOM 701 N N . VAL A 1 87 ? -19.093 -6.721 8.434 1.00 91.19 87 VAL A N 1
ATOM 702 C CA . VAL A 1 87 ? -17.985 -5.837 8.088 1.00 91.19 87 VAL A CA 1
ATOM 703 C C . VAL A 1 87 ? -17.943 -4.675 9.076 1.00 91.19 87 VAL A C 1
ATOM 705 O O . VAL A 1 87 ? -18.932 -3.956 9.229 1.00 91.19 87 VAL A O 1
ATOM 708 N N . ALA A 1 88 ? -16.795 -4.476 9.719 1.00 92.75 88 ALA A N 1
ATOM 709 C CA . ALA A 1 88 ? -16.510 -3.321 10.559 1.00 92.75 88 ALA A CA 1
ATOM 710 C C . ALA A 1 88 ? -15.637 -2.329 9.784 1.00 92.75 88 ALA A C 1
ATOM 712 O O . ALA A 1 88 ? -14.631 -2.710 9.185 1.00 92.75 88 ALA A O 1
ATOM 713 N N . THR A 1 89 ? -16.021 -1.057 9.792 1.00 95.25 89 THR A N 1
ATOM 714 C CA . THR A 1 89 ? -15.279 0.017 9.127 1.00 95.25 89 THR A CA 1
ATOM 715 C C . THR A 1 89 ? -14.678 0.934 10.176 1.00 95.25 89 THR A C 1
ATOM 717 O O . THR A 1 89 ? -15.404 1.532 10.968 1.00 95.25 89 THR A O 1
ATOM 720 N N . TYR A 1 90 ? -13.357 1.066 10.156 1.00 96.12 90 TYR A N 1
ATOM 721 C CA . TYR A 1 90 ? -12.597 1.964 11.014 1.00 96.12 90 TYR A CA 1
ATOM 722 C C . TYR A 1 90 ? -12.026 3.123 10.204 1.00 96.12 90 TYR A C 1
ATOM 724 O O . TYR A 1 90 ? -11.748 2.978 9.011 1.00 96.12 90 TYR A O 1
ATOM 732 N N . ARG A 1 91 ? -11.799 4.259 10.858 1.00 96.38 91 ARG A N 1
ATOM 733 C CA . ARG A 1 91 ? -11.173 5.440 10.268 1.00 96.38 91 ARG A CA 1
ATOM 734 C C . ARG A 1 91 ? -9.977 5.883 11.099 1.00 96.38 91 ARG A C 1
ATOM 736 O O . ARG A 1 91 ? -10.090 6.091 12.306 1.00 96.38 91 ARG A O 1
ATOM 743 N N . LYS A 1 92 ? -8.834 6.052 10.435 1.00 95.44 92 LYS A N 1
ATOM 744 C CA . LYS A 1 92 ? -7.608 6.589 11.038 1.00 95.44 92 LYS A CA 1
ATOM 745 C C . LYS A 1 92 ? -7.762 8.096 11.292 1.00 95.44 92 LYS A C 1
ATOM 747 O O . LYS A 1 92 ? -8.344 8.779 10.443 1.00 95.44 92 LYS A O 1
ATOM 752 N N . PRO A 1 93 ? -7.209 8.651 12.387 1.00 95.62 93 PRO A N 1
ATOM 753 C CA . PRO A 1 93 ? -7.239 10.090 12.624 1.00 95.62 93 PRO A CA 1
ATOM 754 C C . PRO A 1 93 ? -6.580 10.876 11.481 1.00 95.62 93 PRO A C 1
ATOM 756 O O . PRO A 1 93 ? -5.637 10.419 10.828 1.00 95.62 93 PRO A O 1
ATOM 759 N N . SER A 1 94 ? -7.100 12.075 11.228 1.00 94.06 94 SER A N 1
ATOM 760 C CA . SER A 1 94 ? -6.570 13.010 10.228 1.00 94.06 94 SER A CA 1
ATOM 761 C C . SER A 1 94 ? -5.574 14.021 10.802 1.00 94.06 94 SER A C 1
ATOM 763 O O . SER A 1 94 ? -4.956 14.747 10.034 1.00 94.06 94 SER A O 1
ATOM 765 N N . SER A 1 95 ? -5.427 14.085 12.127 1.00 95.25 95 SER A N 1
ATOM 766 C CA . SER A 1 95 ? -4.516 14.985 12.845 1.00 95.25 95 SER A CA 1
ATOM 767 C C . SER A 1 95 ? -3.856 14.265 14.028 1.00 95.25 95 SER A C 1
ATOM 769 O O . SER A 1 95 ? -4.267 13.169 14.415 1.00 95.25 95 SER A O 1
ATOM 771 N N . ASN A 1 96 ? -2.832 14.888 14.617 1.00 95.44 96 ASN A N 1
ATOM 772 C CA . ASN A 1 96 ? -2.150 14.365 15.805 1.00 95.44 96 ASN A CA 1
ATOM 773 C C . ASN A 1 96 ? -2.871 14.691 17.127 1.00 95.44 96 ASN A C 1
ATOM 775 O O . ASN A 1 96 ? -2.439 14.205 18.170 1.00 95.44 96 ASN A O 1
ATOM 779 N N . ASP A 1 97 ? -3.987 15.435 17.099 1.00 95.88 97 ASP A N 1
ATOM 780 C CA . ASP A 1 97 ? -4.679 15.919 18.307 1.00 95.88 97 ASP A CA 1
ATOM 781 C C . ASP A 1 97 ? -5.029 14.789 19.278 1.00 95.88 97 ASP A C 1
ATOM 783 O O . ASP A 1 97 ? -4.898 14.926 20.495 1.00 95.88 97 ASP A O 1
ATOM 787 N N . CYS A 1 98 ? -5.487 13.651 18.746 1.00 94.94 98 CYS A N 1
ATOM 788 C CA . CYS A 1 98 ? -5.804 12.505 19.584 1.00 94.94 98 CYS A CA 1
ATOM 789 C C . CYS A 1 98 ? -4.539 11.885 20.179 1.00 94.94 98 CYS A C 1
ATOM 791 O O . CYS A 1 98 ? -4.528 11.599 21.372 1.00 94.94 98 CYS A O 1
ATOM 793 N N . TYR A 1 99 ? -3.466 11.732 19.393 1.00 94.56 99 TYR A N 1
ATOM 794 C CA . TYR A 1 99 ? -2.208 11.146 19.863 1.00 94.56 99 TYR A CA 1
ATOM 795 C C . TYR A 1 99 ? -1.599 11.933 21.027 1.00 94.56 99 TYR A C 1
ATOM 797 O O . TYR A 1 99 ? -1.093 11.333 21.976 1.00 94.56 99 TYR A O 1
ATOM 805 N N . GLU A 1 100 ? -1.693 13.260 20.977 1.00 94.06 100 GLU A N 1
ATOM 806 C CA . GLU A 1 100 ? -1.165 14.174 21.995 1.00 94.06 100 GLU A CA 1
ATOM 807 C C . GLU A 1 100 ? -1.976 14.154 23.298 1.00 94.06 100 GLU A C 1
ATOM 809 O O . GLU A 1 100 ? -1.424 14.373 24.373 1.00 94.06 100 GLU A O 1
ATOM 814 N N . ARG A 1 101 ? -3.275 13.837 23.227 1.00 94.56 101 ARG A N 1
ATOM 815 C CA . ARG A 1 101 ? -4.177 13.772 24.392 1.00 94.56 101 ARG A CA 1
ATOM 816 C C . ARG A 1 101 ? -4.235 12.394 25.055 1.00 94.56 101 ARG A C 1
ATOM 818 O O . ARG A 1 101 ? -5.002 12.205 26.000 1.00 94.56 101 ARG A O 1
ATOM 825 N N . ARG A 1 102 ? -3.465 11.414 24.572 1.00 93.25 102 ARG A N 1
ATOM 826 C CA . ARG A 1 102 ? -3.465 10.051 25.124 1.00 93.25 102 ARG A CA 1
ATOM 827 C C . ARG A 1 102 ? -2.947 10.055 26.558 1.00 93.25 102 ARG A C 1
ATOM 829 O O . ARG A 1 102 ? -1.819 10.459 26.822 1.00 93.25 102 ARG A O 1
ATOM 836 N N . SER A 1 103 ? -3.757 9.525 27.471 1.00 91.50 103 SER A N 1
ATOM 837 C CA . SER A 1 103 ? -3.390 9.357 28.882 1.00 91.50 103 SER A CA 1
ATOM 838 C C . SER A 1 103 ? -2.316 8.287 29.100 1.00 91.50 103 SER A C 1
ATOM 840 O O . SER A 1 103 ? -1.569 8.357 30.072 1.00 91.50 103 SER A O 1
ATOM 842 N N . LYS A 1 104 ? -2.221 7.305 28.193 1.00 93.31 104 LYS A N 1
ATOM 843 C CA . LYS A 1 104 ? -1.198 6.253 28.186 1.00 93.31 104 LYS A CA 1
ATOM 844 C C . LYS A 1 104 ? -0.539 6.174 26.814 1.00 93.31 104 LYS A C 1
ATOM 846 O O . LYS A 1 104 ? -1.226 6.107 25.796 1.00 93.31 104 LYS A O 1
ATOM 851 N N . GLN A 1 105 ? 0.791 6.132 26.792 1.00 91.06 105 GLN A N 1
ATOM 852 C CA . GLN A 1 105 ? 1.587 5.974 25.569 1.00 91.06 105 GLN A CA 1
ATOM 853 C C . GLN A 1 105 ? 1.747 4.494 25.203 1.00 91.06 105 GLN A C 1
ATOM 855 O O . GLN A 1 105 ? 2.852 3.986 25.051 1.00 91.06 105 GLN A O 1
ATOM 860 N N . GLU A 1 106 ? 0.620 3.796 25.078 1.00 91.00 106 GLU A N 1
ATOM 861 C CA . GLU A 1 106 ? 0.568 2.373 24.749 1.00 91.00 106 GLU A CA 1
ATOM 862 C C . GLU A 1 106 ? -0.468 2.148 23.637 1.00 91.00 106 GLU A C 1
ATOM 864 O O . GLU A 1 106 ? -1.654 2.406 23.863 1.00 91.00 106 GLU A O 1
ATOM 869 N N . PRO A 1 107 ? -0.050 1.810 22.400 1.00 93.12 107 PRO A N 1
ATOM 870 C CA . PRO A 1 107 ? 1.340 1.653 21.945 1.00 93.12 107 PRO A CA 1
ATOM 871 C C . PRO A 1 107 ? 2.117 2.990 21.899 1.00 93.12 107 PRO A C 1
ATOM 873 O O . PRO A 1 107 ? 1.500 4.050 21.721 1.00 93.12 107 PRO A O 1
ATOM 876 N N . PRO A 1 108 ? 3.452 2.980 22.065 1.00 94.62 108 PRO A N 1
ATOM 877 C CA . PRO A 1 108 ? 4.269 4.193 22.039 1.00 94.62 108 PRO A CA 1
ATOM 878 C C . PRO A 1 108 ? 4.334 4.806 20.635 1.00 94.62 108 PRO A C 1
ATOM 880 O O . PRO A 1 108 ? 4.065 4.142 19.630 1.00 94.62 108 PRO A O 1
ATOM 883 N N . LEU A 1 109 ? 4.709 6.083 20.554 1.00 95.25 109 LEU A N 1
ATOM 884 C CA . LEU A 1 109 ? 5.088 6.693 19.279 1.00 95.25 109 LEU A CA 1
ATOM 885 C C . LEU A 1 109 ? 6.472 6.186 18.848 1.00 95.25 109 LEU A C 1
ATOM 887 O O . LEU A 1 109 ? 7.314 5.898 19.694 1.00 95.25 109 LEU A O 1
ATOM 891 N N . CYS A 1 110 ? 6.690 6.047 17.543 1.00 94.50 110 CYS A N 1
ATOM 892 C CA . CYS A 1 110 ? 7.993 5.661 17.007 1.00 94.50 110 CYS A CA 1
ATOM 893 C C . CYS A 1 110 ? 9.023 6.782 17.206 1.00 94.50 110 CYS A C 1
ATOM 895 O O . CYS A 1 110 ? 8.683 7.967 17.176 1.00 94.50 110 CYS A O 1
ATOM 897 N N . GLU A 1 111 ? 10.284 6.391 17.391 1.00 93.25 111 GLU A N 1
ATOM 898 C CA . GLU A 1 111 ? 11.420 7.313 17.454 1.00 93.25 111 GLU A CA 1
ATOM 899 C C . GLU A 1 111 ? 11.583 8.080 16.137 1.00 93.25 111 GLU A C 1
ATOM 901 O O . GLU A 1 111 ? 11.309 7.546 15.065 1.00 93.25 111 GLU A O 1
ATOM 906 N N . ALA A 1 112 ? 12.111 9.305 16.197 1.00 89.56 112 ALA A N 1
ATOM 907 C CA . ALA A 1 112 ? 12.329 10.131 15.003 1.00 89.56 112 ALA A CA 1
ATOM 908 C C . ALA A 1 112 ? 13.349 9.535 14.010 1.00 89.56 112 ALA A C 1
ATOM 910 O O . ALA A 1 112 ? 13.408 9.954 12.859 1.00 89.56 112 ALA A O 1
ATOM 911 N N . SER A 1 113 ? 14.167 8.579 14.459 1.00 90.62 113 SER A N 1
ATOM 912 C CA . SER A 1 113 ? 15.102 7.834 13.614 1.00 90.62 113 SER A CA 1
ATOM 913 C C . SER A 1 113 ? 14.445 6.695 12.832 1.00 90.62 113 SER A C 1
ATOM 915 O O . SER A 1 113 ? 15.081 6.143 11.935 1.00 90.62 113 SER A O 1
ATOM 917 N N . ASP A 1 114 ? 13.211 6.311 13.173 1.00 90.88 114 ASP A N 1
ATOM 918 C CA . ASP A 1 114 ? 12.459 5.323 12.410 1.00 90.88 114 ASP A CA 1
ATOM 919 C C . ASP A 1 114 ? 11.879 5.967 11.152 1.00 90.88 114 ASP A C 1
ATOM 921 O O . ASP A 1 114 ? 11.151 6.953 11.236 1.00 90.88 114 ASP A O 1
ATOM 925 N N . ASP A 1 115 ? 12.218 5.424 9.983 1.00 88.88 115 ASP A N 1
ATOM 926 C CA . ASP A 1 115 ? 11.745 5.970 8.714 1.00 88.88 115 ASP A CA 1
ATOM 927 C C . ASP A 1 115 ? 10.320 5.469 8.405 1.00 88.88 115 ASP A C 1
ATOM 929 O O . ASP A 1 115 ? 10.153 4.302 8.022 1.00 88.88 115 ASP A O 1
ATOM 933 N N . PRO A 1 116 ? 9.282 6.334 8.462 1.00 88.69 116 PRO A N 1
ATOM 934 C CA . PRO A 1 116 ? 7.918 5.947 8.111 1.00 88.69 116 PRO A CA 1
ATOM 935 C C . PRO A 1 116 ? 7.773 5.535 6.644 1.00 88.69 116 PRO A C 1
ATOM 937 O O . PRO A 1 116 ? 6.763 4.925 6.290 1.00 88.69 116 PRO A O 1
ATOM 940 N N . ASN A 1 117 ? 8.741 5.860 5.781 1.00 84.88 117 ASN A N 1
ATOM 941 C CA . ASN A 1 117 ? 8.711 5.568 4.349 1.00 84.88 117 ASN A CA 1
ATOM 942 C C . ASN A 1 117 ? 9.400 4.254 3.982 1.00 84.88 117 ASN A C 1
ATOM 944 O O . ASN A 1 117 ? 9.252 3.809 2.837 1.00 84.88 117 ASN A O 1
ATOM 948 N N . GLY A 1 118 ? 10.087 3.621 4.937 1.00 82.81 118 GLY A N 1
ATOM 949 C CA . GLY A 1 118 ? 10.767 2.349 4.747 1.00 82.81 118 GLY A CA 1
ATOM 950 C C . GLY A 1 118 ? 9.792 1.277 4.261 1.00 82.81 118 GLY A C 1
ATOM 951 O O . GLY A 1 118 ? 8.786 0.987 4.909 1.00 82.81 118 GLY A O 1
ATOM 952 N N . ALA A 1 119 ? 10.040 0.726 3.075 1.00 70.81 119 ALA A N 1
ATOM 953 C CA . ALA A 1 119 ? 9.121 -0.216 2.433 1.00 70.81 119 ALA A CA 1
ATOM 954 C C . ALA A 1 119 ? 9.590 -1.675 2.526 1.00 70.81 119 ALA A C 1
ATOM 956 O O . ALA A 1 119 ? 8.761 -2.576 2.604 1.00 70.81 119 ALA A O 1
ATOM 957 N N . TRP A 1 120 ? 10.904 -1.916 2.525 1.00 68.69 120 TRP A N 1
ATOM 958 C CA . TRP A 1 120 ? 11.484 -3.251 2.366 1.00 68.69 120 TRP A CA 1
ATOM 959 C C . TRP A 1 120 ? 12.555 -3.522 3.412 1.00 68.69 120 TRP A C 1
ATOM 961 O O . TRP A 1 120 ? 13.311 -2.623 3.766 1.00 68.69 120 TRP A O 1
ATOM 971 N N . ASN A 1 121 ? 12.642 -4.776 3.865 1.00 70.19 121 ASN A N 1
ATOM 972 C CA . ASN A 1 121 ? 13.626 -5.235 4.851 1.00 70.19 121 ASN A CA 1
ATOM 973 C C . ASN A 1 121 ? 13.629 -4.417 6.158 1.00 70.19 121 ASN A C 1
ATOM 975 O O . ASN A 1 121 ? 14.634 -4.371 6.863 1.00 70.19 121 ASN A O 1
ATOM 979 N N . VAL A 1 122 ? 12.495 -3.790 6.491 1.00 79.56 122 VAL A N 1
ATOM 980 C CA . VAL A 1 122 ? 12.294 -3.072 7.750 1.00 79.56 122 VAL A CA 1
ATOM 981 C C . VAL A 1 122 ? 11.593 -4.009 8.736 1.00 79.56 122 VAL A C 1
ATOM 983 O O . VAL A 1 122 ? 10.502 -4.498 8.432 1.00 79.56 122 VAL A O 1
ATOM 986 N N . PRO A 1 123 ? 12.186 -4.298 9.907 1.00 84.56 123 PRO A N 1
ATOM 987 C CA . PRO A 1 123 ? 11.527 -5.099 10.932 1.00 84.56 123 PRO A CA 1
ATOM 988 C C . PRO A 1 123 ? 10.240 -4.433 11.429 1.00 84.56 123 PRO A C 1
ATOM 990 O O . PRO A 1 123 ? 10.231 -3.237 11.710 1.00 84.56 123 PRO A O 1
ATOM 993 N N . LEU A 1 124 ? 9.172 -5.217 11.615 1.00 85.31 124 LEU A N 1
ATOM 994 C CA . LEU A 1 124 ? 7.915 -4.712 12.171 1.00 85.31 124 LEU A CA 1
ATOM 995 C C . LEU A 1 124 ? 8.110 -4.209 13.608 1.00 85.31 124 LEU A C 1
ATOM 997 O O . LEU A 1 124 ? 8.483 -4.975 14.513 1.00 85.31 124 LEU A O 1
ATOM 1001 N N . LYS A 1 125 ? 7.795 -2.931 13.824 1.00 87.19 125 LYS A N 1
ATOM 1002 C CA . LYS A 1 125 ? 7.880 -2.267 15.127 1.00 87.19 125 LYS A CA 1
ATOM 1003 C C . LYS A 1 125 ? 6.512 -2.174 15.794 1.00 87.19 125 LYS A C 1
ATOM 1005 O O . LYS A 1 125 ? 5.486 -2.035 15.141 1.00 87.19 125 LYS A O 1
ATOM 1010 N N . ALA A 1 126 ? 6.509 -2.250 17.122 1.00 90.94 126 ALA A N 1
ATOM 1011 C CA . ALA A 1 126 ? 5.310 -2.085 17.940 1.00 90.94 126 ALA A CA 1
ATOM 1012 C C . ALA A 1 126 ? 5.148 -0.616 18.381 1.00 90.94 126 ALA A C 1
ATOM 1014 O O . ALA A 1 126 ? 5.099 -0.321 19.572 1.00 90.94 126 ALA A O 1
ATOM 1015 N N . CYS A 1 127 ? 5.135 0.314 17.422 1.00 92.94 127 CYS A N 1
ATOM 1016 C CA . CYS A 1 127 ? 4.998 1.751 17.671 1.00 92.94 127 CYS A CA 1
ATOM 1017 C C . CYS A 1 127 ? 4.152 2.429 16.582 1.00 92.94 127 CYS A C 1
ATOM 1019 O O . CYS A 1 127 ? 3.892 1.849 15.527 1.00 92.94 127 CYS A O 1
ATOM 1021 N N . MET A 1 128 ? 3.705 3.659 16.840 1.00 94.50 128 MET A N 1
ATOM 1022 C CA . MET A 1 128 ? 2.910 4.453 15.900 1.00 94.50 128 MET A CA 1
ATOM 1023 C C . MET A 1 128 ? 3.666 5.671 15.381 1.00 94.50 128 MET A C 1
ATOM 1025 O O . MET A 1 128 ? 4.228 6.448 16.150 1.00 94.50 128 MET A O 1
ATOM 1029 N N . HIS A 1 129 ? 3.588 5.900 14.076 1.00 93.81 129 HIS A N 1
ATOM 1030 C CA . HIS A 1 129 ? 4.051 7.142 13.471 1.00 93.81 129 HIS A CA 1
ATOM 1031 C C . HIS A 1 129 ? 2.992 8.239 13.601 1.00 93.81 129 HIS A C 1
ATOM 1033 O O . HIS A 1 129 ? 1.786 7.982 13.490 1.00 93.81 129 HIS A O 1
ATOM 1039 N N . LYS A 1 130 ? 3.452 9.475 13.811 1.00 94.06 130 LYS A N 1
ATOM 1040 C CA . LYS A 1 130 ? 2.592 10.659 13.774 1.00 94.06 130 LYS A CA 1
ATOM 1041 C C . LYS A 1 130 ? 1.993 10.847 12.380 1.00 94.06 130 LYS A C 1
ATOM 1043 O O . LYS A 1 130 ? 2.546 10.407 11.374 1.00 94.06 130 LYS A O 1
ATOM 1048 N N . VAL A 1 131 ? 0.841 11.506 12.330 1.00 94.00 131 VAL A N 1
ATOM 1049 C CA . VAL A 1 131 ? 0.279 12.006 11.074 1.00 94.00 131 VAL A CA 1
ATOM 1050 C C . VAL A 1 131 ? 1.224 13.085 10.525 1.00 94.00 131 VAL A C 1
ATOM 1052 O O . VAL A 1 131 ? 1.576 13.985 11.293 1.00 94.00 131 VAL A O 1
ATOM 1055 N N . PRO A 1 132 ? 1.639 13.011 9.246 1.00 93.25 132 PRO A N 1
ATOM 1056 C CA . PRO A 1 132 ? 2.512 14.016 8.646 1.00 93.25 132 PRO A CA 1
ATOM 1057 C C . PRO A 1 132 ? 1.820 15.381 8.622 1.00 93.25 132 PRO A C 1
ATOM 1059 O O . PRO A 1 132 ? 0.642 15.477 8.265 1.00 93.25 132 PRO A O 1
ATOM 1062 N N . VAL A 1 133 ? 2.550 16.421 9.026 1.00 91.12 133 VAL A N 1
ATOM 1063 C CA . VAL A 1 133 ? 2.033 17.802 9.133 1.00 91.12 133 VAL A CA 1
ATOM 1064 C C . VAL A 1 133 ? 2.609 18.686 8.030 1.00 91.12 133 VAL A C 1
ATOM 1066 O O . VAL A 1 133 ? 1.919 19.579 7.540 1.00 91.12 133 VAL A O 1
ATOM 1069 N N . ASP A 1 134 ? 3.846 18.424 7.604 1.00 90.19 134 ASP A N 1
ATOM 1070 C CA . ASP A 1 134 ? 4.460 19.161 6.506 1.00 90.19 134 ASP A CA 1
ATOM 1071 C C . ASP A 1 134 ? 3.823 18.754 5.166 1.00 90.19 134 ASP A C 1
ATOM 1073 O O . ASP A 1 134 ? 3.710 17.578 4.808 1.00 90.19 134 ASP A O 1
ATOM 1077 N N . SER A 1 135 ? 3.427 19.755 4.382 1.00 89.75 135 SER A N 1
ATOM 1078 C CA . SER A 1 135 ? 2.909 19.585 3.023 1.00 89.75 135 SER A CA 1
ATOM 1079 C C . SER A 1 135 ? 3.854 18.823 2.084 1.00 89.75 135 SER A C 1
ATOM 1081 O O . SER A 1 135 ? 3.380 18.225 1.118 1.00 89.75 135 SER A O 1
ATOM 1083 N N . LEU A 1 136 ? 5.159 18.812 2.363 1.00 89.44 136 LEU A N 1
ATOM 1084 C CA . LEU A 1 136 ? 6.179 18.115 1.580 1.00 89.44 136 LEU A CA 1
ATOM 1085 C C . LEU A 1 136 ? 6.419 16.671 2.045 1.00 89.44 136 LEU A C 1
ATOM 1087 O O . LEU A 1 136 ? 7.017 15.887 1.310 1.00 89.44 136 LEU A O 1
ATOM 1091 N N . GLU A 1 137 ? 5.929 16.282 3.224 1.00 89.56 137 GLU A N 1
ATOM 1092 C CA . GLU A 1 137 ? 6.067 14.913 3.721 1.00 89.56 137 GLU A CA 1
ATOM 1093 C C . GLU A 1 137 ? 5.167 13.933 2.958 1.00 89.56 137 GLU A C 1
ATOM 1095 O O . GLU A 1 137 ? 4.004 14.202 2.625 1.00 89.56 137 GLU A O 1
ATOM 1100 N N . ARG A 1 138 ? 5.679 12.725 2.704 1.00 88.31 138 ARG A N 1
ATOM 1101 C CA . ARG A 1 138 ? 4.881 11.657 2.098 1.00 88.31 138 ARG A CA 1
ATOM 1102 C C . ARG A 1 138 ? 3.699 11.324 3.007 1.00 88.31 138 ARG A C 1
ATOM 1104 O O . ARG A 1 138 ? 3.862 10.992 4.172 1.00 88.31 138 ARG A O 1
ATOM 1111 N N . GLY A 1 139 ? 2.494 11.353 2.443 1.00 86.88 139 GLY A N 1
ATOM 1112 C CA . GLY A 1 139 ? 1.272 11.013 3.174 1.00 86.88 139 GLY A CA 1
ATOM 1113 C C . GLY A 1 139 ? 0.435 12.213 3.613 1.00 86.88 139 GLY A C 1
ATOM 1114 O O . GLY A 1 139 ? -0.743 12.006 3.894 1.00 86.88 139 GLY A O 1
ATOM 1115 N N . SER A 1 140 ? 0.984 13.434 3.610 1.00 89.69 140 SER A N 1
ATOM 1116 C CA . SER A 1 140 ? 0.255 14.660 3.982 1.00 89.69 140 SER A CA 1
ATOM 1117 C C . SER A 1 140 ? -0.831 15.062 2.979 1.00 89.69 140 SER A C 1
ATOM 1119 O O . SER A 1 140 ? -1.844 15.639 3.365 1.00 89.69 140 SER A O 1
ATOM 1121 N N . GLN A 1 141 ? -0.667 14.711 1.700 1.00 87.75 141 GLN A N 1
ATOM 1122 C CA . GLN A 1 141 ? -1.630 15.011 0.641 1.00 87.75 141 GLN A CA 1
ATOM 1123 C C . GLN A 1 141 ? -2.090 13.737 -0.062 1.00 87.75 141 GLN A C 1
ATOM 1125 O O . GLN A 1 141 ? -1.311 12.798 -0.272 1.00 87.75 141 GLN A O 1
ATOM 1130 N N . TRP A 1 142 ? -3.361 13.704 -0.462 1.00 86.50 142 TRP A N 1
ATOM 1131 C CA . TRP A 1 142 ? -3.890 12.616 -1.281 1.00 86.50 142 TRP A CA 1
ATOM 1132 C C . TRP A 1 142 ? -3.281 12.665 -2.688 1.00 86.50 142 TRP A C 1
ATOM 1134 O O . TRP A 1 142 ? -3.175 13.745 -3.267 1.00 86.50 142 TRP A O 1
ATOM 1144 N N . PRO A 1 143 ? -2.857 11.517 -3.244 1.00 86.19 143 PRO A N 1
ATOM 1145 C CA . PRO A 1 143 ? -2.337 11.471 -4.601 1.00 86.19 143 PRO A CA 1
ATOM 1146 C C . PRO A 1 143 ? -3.453 11.738 -5.616 1.00 86.19 143 PRO A C 1
ATOM 1148 O O . PRO A 1 143 ? -4.642 11.614 -5.311 1.00 86.19 143 PRO A O 1
ATOM 1151 N N . GLU A 1 144 ? -3.054 12.019 -6.855 1.00 87.62 144 GLU A N 1
ATOM 1152 C CA . GLU A 1 144 ? -3.978 12.075 -7.986 1.00 87.62 144 GLU A CA 1
ATOM 1153 C C . GLU A 1 144 ? -4.820 10.794 -8.083 1.00 87.62 144 GLU A C 1
ATOM 1155 O O . GLU A 1 144 ? -4.410 9.696 -7.671 1.00 87.62 144 GLU A O 1
ATOM 1160 N N . LYS A 1 145 ? -6.013 10.923 -8.663 1.00 87.56 145 LYS A N 1
ATOM 1161 C CA . LYS A 1 145 ? -6.868 9.766 -8.933 1.00 87.56 145 LYS A CA 1
ATOM 1162 C C . LYS A 1 145 ? -6.268 8.912 -10.049 1.00 87.56 145 LYS A C 1
ATOM 1164 O O . LYS A 1 145 ? -5.588 9.405 -10.951 1.00 87.56 145 LYS A O 1
ATOM 1169 N N . TRP A 1 146 ? -6.537 7.613 -9.997 1.00 77.75 146 TRP A N 1
ATOM 1170 C CA . TRP A 1 146 ? -6.245 6.723 -11.115 1.00 77.75 146 TRP A CA 1
ATOM 1171 C C . TRP A 1 146 ? -7.041 7.159 -12.368 1.00 77.75 146 TRP A C 1
ATOM 1173 O O . TRP A 1 146 ? -8.206 7.534 -12.218 1.00 77.75 146 TRP A O 1
ATOM 1183 N N . PRO A 1 147 ? -6.466 7.137 -13.593 1.00 85.50 147 PRO A N 1
ATOM 1184 C CA . PRO A 1 147 ? -5.112 6.698 -13.959 1.00 85.50 147 PRO A CA 1
ATOM 1185 C C . PRO A 1 147 ? -4.037 7.795 -13.941 1.00 85.50 147 PRO A C 1
ATOM 1187 O O . PRO A 1 147 ? -2.863 7.493 -14.148 1.00 85.50 147 PRO A O 1
ATOM 1190 N N . ALA A 1 148 ? -4.398 9.056 -13.680 1.00 86.12 148 ALA A N 1
ATOM 1191 C CA . ALA A 1 148 ? -3.464 10.188 -13.715 1.00 86.12 148 ALA A CA 1
ATOM 1192 C C . ALA A 1 148 ? -2.282 10.023 -12.743 1.00 86.12 148 ALA A C 1
ATOM 1194 O O . ALA A 1 148 ? -1.168 10.449 -13.049 1.00 86.12 148 ALA A O 1
ATOM 1195 N N . ARG A 1 149 ? -2.501 9.328 -11.617 1.00 85.25 149 ARG A N 1
ATOM 1196 C CA . ARG A 1 149 ? -1.461 8.970 -10.636 1.00 85.25 149 ARG A CA 1
ATOM 1197 C C . ARG A 1 149 ? -0.226 8.314 -11.261 1.00 85.25 149 ARG A C 1
ATOM 1199 O O . ARG A 1 149 ? 0.879 8.594 -10.819 1.00 85.25 149 ARG A O 1
ATOM 1206 N N . LEU A 1 150 ? -0.399 7.485 -12.294 1.00 77.94 150 LEU A N 1
ATOM 1207 C CA . LEU A 1 150 ? 0.676 6.671 -12.874 1.00 77.94 150 LEU A CA 1
ATOM 1208 C C . LEU A 1 150 ? 1.841 7.501 -13.435 1.00 77.94 150 LEU A C 1
ATOM 1210 O O . LEU A 1 150 ? 2.988 7.067 -13.365 1.00 77.94 150 LEU A O 1
ATOM 1214 N N . GLY A 1 151 ? 1.534 8.657 -14.025 1.00 82.88 151 GLY A N 1
ATOM 1215 C CA . GLY A 1 151 ? 2.524 9.548 -14.637 1.00 82.88 151 GLY A CA 1
ATOM 1216 C C . GLY A 1 151 ? 2.793 10.814 -13.835 1.00 82.88 151 GLY A C 1
ATOM 1217 O O . GLY A 1 151 ? 3.575 11.656 -14.270 1.00 82.88 151 GLY A O 1
ATOM 1218 N N . LYS A 1 152 ? 2.129 10.990 -12.690 1.00 88.44 152 LYS A N 1
ATOM 1219 C CA . LYS A 1 152 ? 2.307 12.175 -11.858 1.00 88.44 1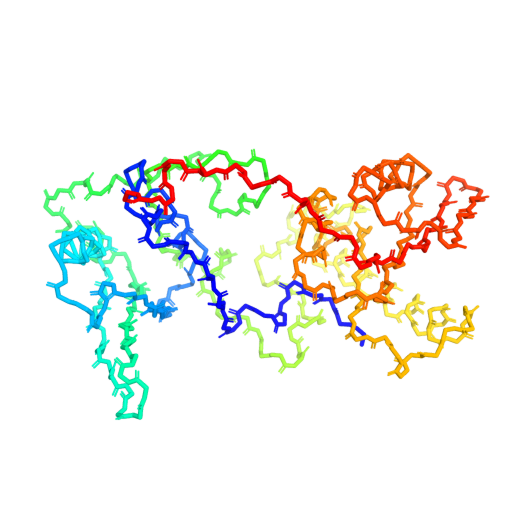52 LYS A CA 1
ATOM 1220 C C . LYS A 1 152 ? 3.520 11.980 -10.965 1.00 88.44 152 LYS A C 1
ATOM 1222 O O . LYS A 1 152 ? 3.509 11.100 -10.111 1.00 88.44 152 LYS A O 1
ATOM 1227 N N . THR A 1 153 ? 4.512 12.852 -11.101 1.00 89.25 153 THR A N 1
ATOM 1228 C CA . THR A 1 153 ? 5.637 12.919 -10.165 1.00 89.25 153 THR A CA 1
ATOM 1229 C C . THR A 1 153 ? 5.127 13.192 -8.745 1.00 89.25 153 THR A C 1
ATOM 1231 O O . THR A 1 153 ? 4.437 14.196 -8.531 1.00 89.25 153 THR A O 1
ATOM 1234 N N . PRO A 1 154 ? 5.421 12.309 -7.775 1.00 88.25 154 PRO A N 1
ATOM 1235 C CA . PRO A 1 154 ? 5.074 12.519 -6.377 1.00 88.25 154 PRO A CA 1
ATOM 1236 C C . PRO A 1 154 ? 5.561 13.861 -5.822 1.00 88.25 154 PRO A C 1
ATOM 1238 O O . PRO A 1 154 ? 6.731 14.202 -5.950 1.00 88.25 154 PRO A O 1
ATOM 1241 N N . TYR A 1 155 ? 4.670 14.590 -5.143 1.00 89.69 155 TYR A N 1
ATOM 1242 C CA . TYR A 1 155 ? 4.962 15.911 -4.567 1.00 89.69 155 TYR A CA 1
ATOM 1243 C C . TYR A 1 155 ? 6.046 15.885 -3.473 1.00 89.69 155 TYR A C 1
ATOM 1245 O O . TYR A 1 155 ? 6.680 16.898 -3.210 1.00 89.69 155 TYR A O 1
ATOM 1253 N N . TRP A 1 156 ? 6.232 14.731 -2.825 1.00 88.06 156 TRP A N 1
ATOM 1254 C CA . TRP A 1 156 ? 7.188 14.525 -1.734 1.00 88.06 156 TRP A CA 1
ATOM 1255 C C . TRP A 1 156 ? 8.593 14.149 -2.231 1.00 88.06 156 TRP A C 1
ATOM 1257 O O . TRP A 1 156 ? 9.503 13.971 -1.423 1.00 88.06 156 TRP A O 1
ATOM 1267 N N . MET A 1 157 ? 8.792 14.031 -3.550 1.00 88.56 157 MET A N 1
ATOM 1268 C CA . MET A 1 157 ? 10.135 14.030 -4.127 1.00 88.56 157 MET A CA 1
ATOM 1269 C C . MET A 1 157 ? 10.614 15.470 -4.260 1.00 88.56 157 MET A C 1
ATOM 1271 O O . MET A 1 157 ? 10.021 16.272 -4.977 1.00 88.56 157 MET A O 1
ATOM 1275 N N . LEU A 1 158 ? 11.694 15.788 -3.554 1.00 89.62 158 LEU A N 1
ATOM 1276 C CA . LEU A 1 158 ? 12.264 17.130 -3.519 1.00 89.62 158 LEU A CA 1
ATOM 1277 C C . LEU A 1 158 ? 13.421 17.234 -4.509 1.00 89.62 158 LEU A C 1
ATOM 1279 O O . LEU A 1 158 ? 14.228 16.315 -4.613 1.00 89.62 158 LEU A O 1
ATOM 1283 N N . SER A 1 159 ? 13.576 18.383 -5.168 1.00 89.69 159 SER A N 1
ATOM 1284 C CA . SER A 1 159 ? 14.726 18.641 -6.053 1.00 89.69 159 SER A CA 1
ATOM 1285 C C . SER A 1 159 ? 16.071 18.678 -5.311 1.00 89.69 159 SER A C 1
ATOM 1287 O O . SER A 1 159 ? 17.119 18.637 -5.942 1.00 89.69 159 SER A O 1
ATOM 1289 N N . SER A 1 160 ? 16.065 18.746 -3.975 1.00 90.50 160 SER A N 1
ATOM 1290 C CA . SER A 1 160 ? 17.265 18.577 -3.146 1.00 90.50 160 SER A CA 1
ATOM 1291 C C . SER A 1 160 ? 17.730 17.121 -3.048 1.00 90.50 160 SER A C 1
ATOM 1293 O O . SER A 1 160 ? 18.890 16.872 -2.726 1.00 90.50 160 SER A O 1
ATOM 1295 N N . GLN A 1 161 ? 16.842 16.159 -3.307 1.00 88.56 161 GLN A N 1
ATOM 1296 C CA . GLN A 1 161 ? 17.171 14.740 -3.319 1.00 88.56 161 GLN A CA 1
ATOM 1297 C C . GLN A 1 161 ? 17.755 14.370 -4.680 1.00 88.56 161 GLN A C 1
ATOM 1299 O O . GLN A 1 161 ? 17.249 14.777 -5.727 1.00 88.56 161 GLN A O 1
ATOM 1304 N N . VAL A 1 162 ? 18.807 13.560 -4.660 1.00 88.94 162 VAL A N 1
ATOM 1305 C CA . VAL A 1 162 ? 19.403 13.008 -5.875 1.00 88.94 162 VAL A CA 1
ATOM 1306 C C . VAL A 1 162 ? 18.657 11.723 -6.227 1.00 88.94 162 VAL A C 1
ATOM 1308 O O . VAL A 1 162 ? 18.569 10.802 -5.417 1.00 88.94 162 VAL A O 1
ATOM 1311 N N . GLY A 1 163 ? 18.079 11.692 -7.424 1.00 85.06 163 GLY A N 1
ATOM 1312 C CA . GLY A 1 163 ? 17.472 10.519 -8.032 1.00 85.06 163 GLY A CA 1
ATOM 1313 C C . GLY A 1 163 ? 18.506 9.454 -8.391 1.00 85.06 163 GLY A C 1
ATOM 1314 O O . GLY A 1 163 ? 19.719 9.651 -8.291 1.00 85.06 163 GLY A O 1
ATOM 1315 N N . VAL A 1 164 ? 18.024 8.294 -8.815 1.00 82.75 164 VAL A N 1
ATOM 1316 C CA . VAL A 1 164 ? 18.867 7.110 -9.019 1.00 82.75 164 VAL A CA 1
ATOM 1317 C C . VAL A 1 164 ? 19.890 7.290 -10.140 1.00 82.75 164 VAL A C 1
ATOM 1319 O O . VAL A 1 164 ? 20.978 6.720 -10.072 1.00 82.75 164 VAL A O 1
ATOM 1322 N N . TYR A 1 165 ? 19.594 8.121 -11.137 1.00 85.62 165 TYR A N 1
ATOM 1323 C CA . TYR A 1 165 ? 20.507 8.418 -12.240 1.00 85.62 165 TYR A CA 1
ATOM 1324 C C . TYR A 1 165 ? 21.296 9.721 -12.035 1.00 85.62 165 TYR A C 1
ATOM 1326 O O . TYR A 1 165 ? 21.827 10.284 -12.994 1.00 85.62 165 TYR A O 1
ATOM 1334 N N . GLY A 1 166 ? 21.389 10.215 -10.794 1.00 86.81 166 GLY A N 1
ATOM 1335 C CA . GLY A 1 166 ? 22.224 11.368 -10.433 1.00 86.81 166 GLY A CA 1
ATOM 1336 C C . GLY A 1 166 ? 21.625 12.736 -10.774 1.00 86.81 166 GLY A C 1
ATOM 1337 O O . GLY A 1 166 ? 22.281 13.759 -10.584 1.00 86.81 166 GLY A O 1
ATOM 1338 N N . LYS A 1 167 ? 20.389 12.774 -11.279 1.00 89.56 167 LYS A N 1
ATOM 1339 C CA . LYS A 1 167 ? 19.609 14.002 -11.502 1.00 89.56 167 LYS A CA 1
ATOM 1340 C C . LYS A 1 167 ? 18.798 14.348 -10.255 1.00 89.56 167 LYS A C 1
ATOM 1342 O O . LYS A 1 167 ? 18.592 13.464 -9.428 1.00 89.56 167 LYS A O 1
ATOM 1347 N N . PRO A 1 168 ? 18.304 15.586 -10.099 1.00 93.62 168 PRO A N 1
ATOM 1348 C CA . PRO A 1 168 ? 17.355 15.852 -9.029 1.00 93.62 168 PRO A CA 1
ATOM 1349 C C . PRO A 1 168 ? 16.099 14.967 -9.179 1.00 93.62 168 PRO A C 1
ATOM 1351 O O . PRO A 1 168 ? 15.676 14.633 -10.289 1.00 93.62 168 PRO A O 1
ATOM 1354 N N . ALA A 1 169 ? 15.588 14.466 -8.048 1.00 90.56 169 ALA A N 1
ATOM 1355 C CA . ALA A 1 169 ? 14.662 13.329 -8.011 1.00 90.56 169 ALA A CA 1
ATOM 1356 C C . ALA A 1 169 ? 13.369 13.515 -8.839 1.00 90.56 169 ALA A C 1
ATOM 1358 O O . ALA A 1 169 ? 12.972 12.561 -9.517 1.00 90.56 169 ALA A O 1
ATOM 1359 N N . PRO A 1 170 ? 12.715 14.696 -8.854 1.00 92.06 170 PRO A N 1
ATOM 1360 C CA . PRO A 1 170 ? 11.528 14.923 -9.682 1.00 92.06 170 PRO A CA 1
ATOM 1361 C C . PRO A 1 170 ? 11.797 14.810 -11.188 1.00 92.06 170 PRO A C 1
ATOM 1363 O O . PRO A 1 170 ? 11.013 14.209 -11.934 1.00 92.06 170 PRO A O 1
ATOM 1366 N N . GLU A 1 171 ? 12.905 15.390 -11.645 1.00 92.31 171 GLU A N 1
ATOM 1367 C CA . GLU A 1 171 ? 13.341 15.366 -13.039 1.00 92.31 171 GLU A CA 1
ATOM 1368 C C . GLU A 1 171 ? 13.739 13.950 -13.447 1.00 92.31 171 GLU A C 1
ATOM 1370 O O . GLU A 1 171 ? 13.434 13.509 -14.559 1.00 92.31 171 GLU A O 1
ATOM 1375 N N . ASP A 1 172 ? 14.381 13.228 -12.530 1.00 91.31 172 ASP A N 1
ATOM 1376 C CA . ASP A 1 172 ? 14.820 11.861 -12.757 1.00 91.31 172 ASP A CA 1
ATOM 1377 C C . ASP A 1 172 ? 13.642 10.893 -12.905 1.00 91.31 172 ASP A C 1
ATOM 1379 O O . ASP A 1 172 ? 13.568 10.144 -13.881 1.00 91.31 172 ASP A O 1
ATOM 1383 N N . PHE A 1 173 ? 12.651 10.991 -12.012 1.00 89.44 173 PHE A N 1
ATOM 1384 C CA . PHE A 1 173 ? 11.402 10.233 -12.116 1.00 89.44 173 PHE A CA 1
ATOM 1385 C C . PHE A 1 173 ? 10.680 10.501 -13.441 1.00 89.44 173 PHE A C 1
ATOM 1387 O O . PHE A 1 173 ? 10.211 9.576 -14.104 1.00 89.44 173 PHE A O 1
ATOM 1394 N N . THR A 1 174 ? 10.600 11.771 -13.848 1.00 90.69 174 THR A N 1
ATOM 1395 C CA . TH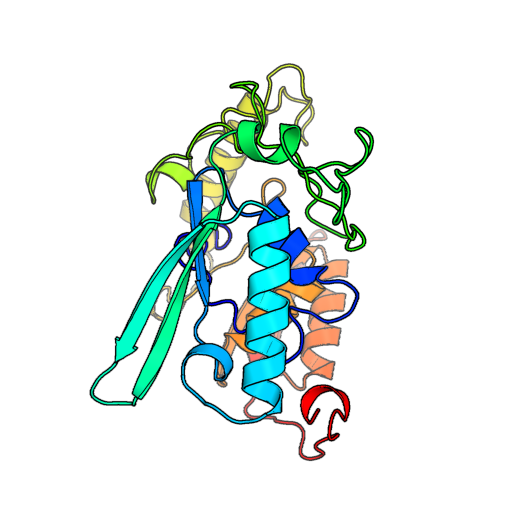R A 1 174 ? 9.924 12.163 -15.093 1.00 90.69 174 THR A CA 1
ATOM 1396 C C . THR A 1 174 ? 10.638 11.572 -16.312 1.00 90.69 174 THR A C 1
ATOM 1398 O O . THR A 1 174 ? 9.995 11.042 -17.222 1.00 90.69 174 THR A O 1
ATOM 1401 N N . ALA A 1 175 ? 11.973 11.611 -16.323 1.00 90.19 175 ALA A N 1
ATOM 1402 C CA . ALA A 1 175 ? 12.776 11.027 -17.391 1.00 90.19 175 ALA A CA 1
ATOM 1403 C C . ALA A 1 175 ? 12.646 9.493 -17.452 1.00 90.19 175 ALA A C 1
ATOM 1405 O O . ALA A 1 175 ? 12.491 8.946 -18.550 1.00 90.19 175 ALA A O 1
ATOM 1406 N N . ASP A 1 176 ? 12.664 8.810 -16.301 1.00 86.69 176 ASP A N 1
ATOM 1407 C CA . ASP A 1 176 ? 12.423 7.363 -16.199 1.00 86.69 176 ASP A CA 1
ATOM 1408 C C . ASP A 1 176 ? 11.027 6.995 -16.719 1.00 86.69 176 ASP A C 1
ATOM 1410 O O . ASP A 1 176 ? 10.876 6.089 -17.543 1.00 86.69 176 ASP A O 1
ATOM 1414 N N . TYR A 1 177 ? 9.999 7.743 -16.316 1.00 86.44 177 TYR A N 1
ATOM 1415 C CA . TYR A 1 177 ? 8.630 7.510 -16.762 1.00 86.44 177 TYR A CA 1
ATOM 1416 C C . TYR A 1 177 ? 8.489 7.597 -18.290 1.00 86.44 177 TYR A C 1
ATOM 1418 O O . TYR A 1 177 ? 7.942 6.680 -18.912 1.00 86.44 177 TYR A O 1
ATOM 1426 N N . GLU A 1 178 ? 9.031 8.647 -18.912 1.00 89.25 178 GLU A N 1
ATOM 1427 C CA . GLU A 1 178 ? 8.999 8.813 -20.372 1.00 89.25 178 GLU A CA 1
ATOM 1428 C C . GLU A 1 178 ? 9.872 7.782 -21.105 1.00 89.25 178 GLU A C 1
ATOM 1430 O O . GLU A 1 178 ? 9.553 7.362 -22.224 1.00 89.25 178 GLU A O 1
ATOM 1435 N N . HIS A 1 179 ? 10.963 7.315 -20.490 1.00 86.56 179 HIS A N 1
ATOM 1436 C CA . HIS A 1 179 ? 11.723 6.182 -21.010 1.00 86.56 179 HIS A CA 1
ATOM 1437 C C . HIS A 1 179 ? 10.867 4.910 -21.044 1.00 86.56 179 HIS A C 1
ATOM 1439 O O . HIS A 1 179 ? 10.688 4.322 -22.115 1.00 86.56 179 HIS A O 1
ATOM 1445 N N . TRP A 1 180 ? 10.262 4.531 -19.918 1.00 80.25 180 TRP A N 1
ATOM 1446 C CA . TRP A 1 180 ? 9.438 3.325 -19.817 1.00 80.25 180 TRP A CA 1
ATOM 1447 C C . TRP A 1 180 ? 8.204 3.361 -20.704 1.00 80.25 180 TRP A C 1
ATOM 1449 O O . TRP A 1 180 ? 7.865 2.356 -21.329 1.00 80.25 180 TRP A O 1
ATOM 1459 N N . LYS A 1 181 ? 7.557 4.520 -20.828 1.00 84.00 181 LYS A N 1
ATOM 1460 C CA . LYS A 1 181 ? 6.423 4.702 -21.739 1.00 84.00 181 LYS A CA 1
ATOM 1461 C C . LYS A 1 181 ? 6.807 4.371 -23.186 1.00 84.00 181 LYS A C 1
ATOM 1463 O O . LYS A 1 181 ? 6.040 3.700 -23.883 1.00 84.00 181 LYS A O 1
ATOM 1468 N N . ARG A 1 182 ? 8.008 4.771 -23.625 1.00 85.44 182 ARG A N 1
ATOM 1469 C CA . ARG A 1 182 ? 8.550 4.415 -24.949 1.00 85.44 182 ARG A CA 1
ATOM 1470 C C . ARG A 1 182 ? 8.919 2.938 -25.048 1.00 85.44 182 ARG A C 1
ATOM 1472 O O . ARG A 1 182 ? 8.570 2.322 -26.048 1.00 85.44 182 ARG A O 1
ATOM 1479 N N . VAL A 1 183 ? 9.575 2.361 -24.037 1.00 81.00 183 VAL A N 1
ATOM 1480 C CA . VAL A 1 183 ? 9.932 0.925 -24.017 1.00 81.00 183 VAL A CA 1
ATOM 1481 C C . VAL A 1 183 ? 8.681 0.053 -24.133 1.00 81.00 183 VAL A C 1
ATOM 1483 O O . VAL A 1 183 ? 8.621 -0.843 -24.974 1.00 81.00 183 VAL A O 1
ATOM 1486 N N . VAL A 1 184 ? 7.649 0.359 -23.348 1.00 78.06 184 VAL A N 1
ATOM 1487 C CA . VAL A 1 184 ? 6.357 -0.330 -23.401 1.00 78.06 184 VAL A CA 1
ATOM 1488 C C . VAL A 1 184 ? 5.721 -0.216 -24.782 1.00 78.06 184 VAL A C 1
ATOM 1490 O O . VAL A 1 184 ? 5.331 -1.230 -25.362 1.00 78.06 184 VAL A O 1
ATOM 1493 N N . SER A 1 185 ? 5.644 1.000 -25.319 1.00 81.62 185 SER A N 1
ATOM 1494 C CA . SER A 1 185 ? 4.952 1.252 -26.586 1.00 81.62 185 SER A CA 1
ATOM 1495 C C . SER A 1 185 ? 5.678 0.640 -27.784 1.00 81.62 185 SER A C 1
ATOM 1497 O O . SER A 1 185 ? 5.046 0.055 -28.660 1.00 81.62 185 SER A O 1
ATOM 1499 N N . ASN A 1 186 ? 7.006 0.738 -27.818 1.00 80.62 186 ASN A N 1
ATOM 1500 C CA . ASN A 1 186 ? 7.788 0.375 -28.997 1.00 80.62 186 ASN A CA 1
ATOM 1501 C C . ASN A 1 186 ? 8.280 -1.075 -28.955 1.00 80.62 186 ASN A C 1
ATOM 1503 O O . ASN A 1 186 ? 8.325 -1.724 -29.996 1.00 80.62 186 ASN A O 1
ATOM 1507 N N . SER A 1 187 ? 8.618 -1.597 -27.774 1.00 73.50 187 SER A N 1
ATOM 1508 C CA . SER A 1 187 ? 9.242 -2.918 -27.637 1.00 73.50 187 SER A CA 1
ATOM 1509 C C . SER A 1 187 ? 8.249 -3.975 -27.171 1.00 73.50 187 SER A C 1
ATOM 1511 O O . SER A 1 187 ? 8.133 -5.024 -27.800 1.00 73.50 187 SER A O 1
ATOM 1513 N N . TYR A 1 188 ? 7.505 -3.719 -26.091 1.00 71.81 188 TYR A N 1
ATOM 1514 C CA . TYR A 1 188 ? 6.596 -4.728 -25.542 1.00 71.81 188 TYR A CA 1
ATOM 1515 C C . TYR A 1 188 ? 5.324 -4.861 -26.387 1.00 71.81 188 TYR A C 1
ATOM 1517 O O . TYR A 1 188 ? 5.015 -5.955 -26.856 1.00 71.81 188 TYR A O 1
ATOM 1525 N N . LEU A 1 189 ? 4.609 -3.766 -26.657 1.00 73.75 189 LEU A N 1
ATOM 1526 C CA . LEU A 1 189 ? 3.335 -3.854 -27.378 1.00 73.75 189 LEU A CA 1
ATOM 1527 C C . LEU A 1 189 ? 3.471 -4.425 -28.797 1.00 73.75 189 LEU A C 1
ATOM 1529 O O . LEU A 1 189 ? 2.603 -5.183 -29.222 1.00 73.75 189 LEU A O 1
ATOM 1533 N N . ASN A 1 190 ? 4.574 -4.125 -29.487 1.00 70.81 190 ASN A N 1
ATOM 1534 C CA . ASN A 1 190 ? 4.738 -4.439 -30.909 1.00 70.81 190 ASN A CA 1
ATOM 1535 C C . ASN A 1 190 ? 5.858 -5.450 -31.229 1.00 70.81 190 ASN A C 1
ATOM 1537 O O . ASN A 1 190 ? 5.849 -6.033 -32.308 1.00 70.81 190 ASN A O 1
ATOM 1541 N N . GLY A 1 191 ? 6.831 -5.666 -30.335 1.00 64.19 191 GLY A N 1
ATOM 1542 C CA . GLY A 1 191 ? 8.119 -6.277 -30.700 1.00 64.19 191 GLY A CA 1
ATOM 1543 C C . GLY A 1 191 ? 8.342 -7.731 -30.283 1.00 64.19 191 GLY A C 1
ATOM 1544 O O . GLY A 1 191 ? 9.362 -8.303 -30.653 1.00 64.19 191 GLY A O 1
ATOM 1545 N N . ILE A 1 192 ? 7.435 -8.340 -29.512 1.00 66.56 192 ILE A N 1
ATOM 1546 C CA . ILE A 1 192 ? 7.686 -9.650 -28.872 1.00 66.56 192 ILE A CA 1
ATOM 1547 C C . ILE A 1 192 ? 6.659 -10.741 -29.205 1.00 66.56 192 ILE A C 1
ATOM 1549 O O . ILE A 1 192 ? 6.669 -11.799 -28.584 1.00 66.56 192 ILE A O 1
ATOM 1553 N N . GLY A 1 193 ? 5.763 -10.505 -30.171 1.00 67.19 193 GLY A N 1
ATOM 1554 C CA . GLY A 1 193 ? 4.812 -11.522 -30.651 1.00 67.19 193 GLY A CA 1
ATOM 1555 C C . GLY A 1 193 ? 3.812 -12.025 -29.598 1.00 67.19 193 GLY A C 1
ATOM 1556 O O . GLY A 1 193 ? 3.179 -13.061 -29.791 1.00 67.19 193 GLY A O 1
ATOM 1557 N N . ILE A 1 194 ? 3.664 -11.312 -28.477 1.00 70.44 194 ILE A N 1
ATOM 1558 C CA . ILE A 1 194 ? 2.708 -11.649 -27.421 1.00 70.44 194 ILE A CA 1
ATOM 1559 C C . ILE A 1 194 ? 1.321 -11.143 -27.811 1.00 70.44 194 ILE A C 1
ATOM 1561 O O . ILE A 1 194 ? 1.129 -9.962 -28.097 1.00 70.44 194 ILE A O 1
ATOM 1565 N N . ASN A 1 195 ? 0.323 -12.024 -27.743 1.00 72.50 195 ASN A N 1
ATOM 1566 C CA . ASN A 1 195 ? -1.072 -11.612 -27.829 1.00 72.50 195 ASN A CA 1
ATOM 1567 C C . ASN A 1 195 ? -1.516 -10.971 -26.504 1.00 72.50 195 ASN A C 1
ATOM 1569 O O . ASN A 1 195 ? -1.932 -11.662 -25.569 1.00 72.50 195 ASN A O 1
ATOM 1573 N N . TRP A 1 196 ? -1.460 -9.641 -26.441 1.00 72.69 196 TRP A N 1
ATOM 1574 C CA . TRP A 1 196 ? -1.792 -8.848 -25.255 1.00 72.69 196 TRP A CA 1
ATOM 1575 C C . TRP A 1 196 ? -3.219 -9.050 -24.731 1.00 72.69 196 TRP A C 1
ATOM 1577 O O . TRP A 1 196 ? -3.446 -8.851 -23.543 1.00 72.69 196 TRP A O 1
ATOM 1587 N N . SER A 1 197 ? -4.163 -9.532 -25.550 1.00 73.62 197 SER A N 1
ATOM 1588 C CA . SER A 1 197 ? -5.519 -9.878 -25.079 1.00 73.62 197 SER A CA 1
ATOM 1589 C C . SER A 1 197 ? -5.540 -11.031 -24.064 1.00 73.62 197 SER A C 1
ATOM 1591 O O . SER A 1 197 ? -6.467 -11.140 -23.261 1.00 73.62 197 SER A O 1
ATOM 1593 N N . SER A 1 198 ? -4.502 -11.875 -24.068 1.00 67.38 198 SER A N 1
ATOM 1594 C CA . SER A 1 198 ? -4.334 -12.974 -23.111 1.00 67.38 198 SER A CA 1
ATOM 1595 C C . SER A 1 198 ? -3.577 -12.567 -21.842 1.00 67.38 198 SER A C 1
ATOM 1597 O O . SER A 1 198 ? -3.596 -13.297 -20.849 1.00 67.38 198 SER A O 1
ATOM 1599 N N . VAL A 1 199 ? -2.930 -11.397 -21.849 1.00 66.25 199 VAL A N 1
ATOM 1600 C CA . VAL A 1 199 ? -2.153 -10.888 -20.719 1.00 66.25 199 VAL A CA 1
ATOM 1601 C C . VAL A 1 199 ? -3.086 -10.117 -19.799 1.00 66.25 199 VAL A C 1
ATOM 1603 O O . VAL A 1 199 ? -3.659 -9.098 -20.174 1.00 66.25 199 VAL A O 1
ATOM 1606 N N . ARG A 1 200 ? -3.250 -10.610 -18.571 1.00 63.00 200 ARG A N 1
ATOM 1607 C CA . ARG A 1 200 ? -4.094 -9.951 -17.566 1.00 63.00 200 ARG A CA 1
ATOM 1608 C C . ARG A 1 200 ? -3.328 -8.909 -16.760 1.00 63.00 200 ARG A C 1
ATOM 1610 O O . ARG A 1 200 ? -3.892 -7.870 -16.452 1.00 63.00 200 ARG A O 1
ATOM 1617 N N . ASN A 1 201 ? -2.057 -9.181 -16.458 1.00 65.25 201 ASN A N 1
ATOM 1618 C CA . ASN A 1 201 ? -1.215 -8.348 -15.605 1.00 65.25 201 ASN A CA 1
ATOM 1619 C C . ASN A 1 201 ? 0.200 -8.256 -16.199 1.00 65.25 201 ASN A C 1
ATOM 1621 O O . ASN A 1 201 ? 0.688 -9.218 -16.791 1.00 65.25 201 ASN A O 1
ATOM 1625 N N . THR A 1 202 ? 0.872 -7.121 -16.013 1.00 61.69 202 THR A N 1
ATOM 1626 C CA . THR A 1 202 ? 2.276 -6.925 -16.400 1.00 61.69 202 THR A CA 1
ATOM 1627 C C . THR A 1 202 ? 2.980 -6.232 -15.250 1.00 61.69 202 THR A C 1
ATOM 1629 O O . THR A 1 202 ? 2.516 -5.191 -14.793 1.00 61.69 202 THR A O 1
ATOM 1632 N N . MET A 1 203 ? 4.080 -6.807 -14.780 1.00 62.03 203 MET A N 1
ATOM 1633 C CA . MET A 1 203 ? 4.910 -6.216 -13.738 1.00 62.03 203 MET A CA 1
ATOM 1634 C C . MET A 1 203 ? 6.336 -6.138 -14.259 1.00 62.03 203 MET A C 1
ATOM 1636 O O . MET A 1 203 ? 6.865 -7.135 -14.743 1.00 62.03 203 MET A O 1
ATOM 1640 N N . ASP A 1 204 ? 6.930 -4.952 -14.179 1.00 59.38 204 ASP A N 1
ATOM 1641 C CA . ASP A 1 204 ? 8.346 -4.772 -14.458 1.00 59.38 204 ASP A CA 1
ATOM 1642 C C . ASP A 1 204 ? 9.104 -4.773 -13.133 1.00 59.38 204 ASP A C 1
ATOM 1644 O O . ASP A 1 204 ? 8.821 -3.954 -12.261 1.00 59.38 204 ASP A O 1
ATOM 1648 N N . MET A 1 205 ? 10.023 -5.721 -12.962 1.00 58.97 205 MET A N 1
ATOM 1649 C CA . MET A 1 205 ? 10.790 -5.876 -11.722 1.00 58.97 205 MET A CA 1
ATOM 1650 C C . MET A 1 205 ? 12.047 -5.001 -11.695 1.00 58.97 205 MET A C 1
ATOM 1652 O O . MET A 1 205 ? 12.614 -4.789 -10.625 1.00 58.97 205 MET A O 1
ATOM 1656 N N . ARG A 1 206 ? 12.432 -4.420 -12.838 1.00 60.38 206 ARG A N 1
ATOM 1657 C CA . ARG A 1 206 ? 13.572 -3.508 -12.974 1.00 60.38 206 ARG A CA 1
ATOM 1658 C C . ARG A 1 206 ? 13.155 -2.041 -12.872 1.00 60.38 206 ARG A C 1
ATOM 1660 O O . ARG A 1 206 ? 13.976 -1.147 -13.082 1.00 60.38 206 ARG A O 1
ATOM 1667 N N . SER A 1 207 ? 11.891 -1.755 -12.546 1.00 63.19 207 SER A N 1
ATOM 1668 C CA . SER A 1 207 ? 11.472 -0.383 -12.284 1.00 63.19 207 SER A CA 1
ATOM 1669 C C . SER A 1 207 ? 12.225 0.139 -11.065 1.00 63.19 207 SER A C 1
ATOM 1671 O O . SER A 1 207 ? 12.001 -0.307 -9.944 1.00 63.19 207 SER A O 1
ATOM 1673 N N . VAL A 1 208 ? 13.126 1.085 -11.290 1.00 66.88 208 VAL A N 1
ATOM 1674 C CA . VAL A 1 208 ? 13.898 1.737 -10.234 1.00 66.88 208 VAL A CA 1
ATOM 1675 C C . VAL A 1 208 ? 12.954 2.438 -9.254 1.00 66.88 208 VAL A C 1
ATOM 1677 O O . VAL A 1 208 ? 12.977 2.190 -8.049 1.00 66.88 208 VAL A O 1
ATOM 1680 N N . TYR A 1 209 ? 12.036 3.239 -9.791 1.00 65.88 209 TYR A N 1
ATOM 1681 C CA . TYR A 1 209 ? 10.925 3.803 -9.038 1.00 65.88 209 TYR A CA 1
ATOM 1682 C C . TYR A 1 209 ? 9.763 2.805 -9.003 1.00 65.88 209 TYR A C 1
ATOM 1684 O O . TYR A 1 209 ? 9.098 2.574 -10.017 1.00 65.88 209 TYR A O 1
ATOM 1692 N N . GLY A 1 210 ? 9.522 2.225 -7.822 1.00 60.09 210 GLY A N 1
ATOM 1693 C CA . GLY A 1 210 ? 8.518 1.175 -7.614 1.00 60.09 210 GLY A CA 1
ATOM 1694 C C . GLY A 1 210 ? 9.068 -0.252 -7.679 1.00 60.09 210 GLY A C 1
ATOM 1695 O O . GLY A 1 210 ? 8.293 -1.182 -7.858 1.00 60.09 210 GLY A O 1
ATOM 1696 N N . GLY A 1 211 ? 10.382 -0.443 -7.538 1.00 60.53 211 GLY A N 1
ATOM 1697 C CA . GLY A 1 211 ? 10.979 -1.776 -7.468 1.00 60.53 211 GLY A CA 1
ATOM 1698 C C . GLY A 1 211 ? 10.443 -2.587 -6.287 1.00 60.53 211 GLY A C 1
ATOM 1699 O O . GLY A 1 211 ? 10.149 -2.047 -5.213 1.00 60.53 211 GLY A O 1
ATOM 1700 N N . CYS A 1 212 ? 10.319 -3.896 -6.483 1.00 63.16 212 CYS A N 1
ATOM 1701 C CA . CYS A 1 212 ? 9.853 -4.822 -5.459 1.00 63.16 212 CYS A CA 1
ATOM 1702 C C . CYS A 1 212 ? 10.902 -5.884 -5.143 1.00 63.16 212 CYS A C 1
ATOM 1704 O O . CYS A 1 212 ? 11.690 -6.270 -6.003 1.00 63.16 212 CYS A O 1
ATOM 1706 N N . SER A 1 213 ? 10.849 -6.420 -3.920 1.00 70.06 213 SER A N 1
ATOM 1707 C CA . SER A 1 213 ? 11.587 -7.638 -3.583 1.00 70.06 213 SER A CA 1
ATOM 1708 C C . SER A 1 213 ? 11.126 -8.792 -4.471 1.00 70.06 213 SER A C 1
ATOM 1710 O O . SER A 1 213 ? 9.933 -9.093 -4.541 1.00 70.06 213 SER A O 1
ATOM 1712 N N . MET A 1 214 ? 12.076 -9.459 -5.120 1.00 75.00 214 MET A N 1
ATOM 1713 C CA . MET A 1 214 ? 11.805 -10.537 -6.066 1.00 75.00 214 MET A CA 1
ATOM 1714 C C . MET A 1 214 ? 11.022 -11.688 -5.443 1.00 75.00 214 MET A C 1
ATOM 1716 O O . MET A 1 214 ? 10.031 -12.138 -6.012 1.00 75.00 214 MET A O 1
ATOM 1720 N N . ALA A 1 215 ? 11.410 -12.100 -4.236 1.00 75.88 215 ALA A N 1
ATOM 1721 C CA . ALA A 1 215 ? 10.722 -13.158 -3.511 1.00 75.88 215 ALA A CA 1
ATOM 1722 C C . ALA A 1 215 ? 9.277 -12.769 -3.156 1.00 75.88 215 ALA A C 1
ATOM 1724 O O . ALA A 1 215 ? 8.365 -13.577 -3.317 1.00 75.88 215 ALA A O 1
ATOM 1725 N N . ALA A 1 216 ? 9.056 -11.519 -2.732 1.00 73.38 216 ALA A N 1
ATOM 1726 C CA . ALA A 1 216 ? 7.722 -11.020 -2.400 1.00 73.38 216 ALA A CA 1
ATOM 1727 C C . ALA A 1 216 ? 6.823 -10.939 -3.643 1.00 73.38 216 ALA A C 1
ATOM 1729 O O . ALA A 1 216 ? 5.677 -11.384 -3.608 1.00 73.38 216 ALA A O 1
ATOM 1730 N N . VAL A 1 217 ? 7.359 -10.434 -4.762 1.00 76.56 217 VAL A N 1
ATOM 1731 C CA . VAL A 1 217 ? 6.649 -10.424 -6.050 1.00 76.56 217 VAL A CA 1
ATOM 1732 C C . VAL A 1 217 ? 6.283 -11.832 -6.459 1.00 76.56 217 VAL A C 1
ATOM 1734 O O . VAL A 1 217 ? 5.135 -12.083 -6.807 1.00 76.56 217 VAL A O 1
ATOM 1737 N N . PHE A 1 218 ? 7.242 -12.752 -6.420 1.00 81.06 218 PHE A N 1
ATOM 1738 C CA . PHE A 1 218 ? 7.019 -14.109 -6.880 1.00 81.06 218 PHE A CA 1
ATOM 1739 C C . PHE A 1 218 ? 5.971 -14.837 -6.027 1.00 81.06 218 PHE A C 1
ATOM 1741 O O . PHE A 1 218 ? 5.101 -15.503 -6.583 1.00 81.06 218 PHE A O 1
ATOM 1748 N N . ALA A 1 219 ? 5.974 -14.629 -4.706 1.00 81.81 219 ALA A N 1
ATOM 1749 C CA . ALA A 1 219 ? 4.945 -15.147 -3.806 1.00 81.81 219 ALA A CA 1
ATOM 1750 C C . ALA A 1 219 ? 3.547 -14.571 -4.111 1.00 81.81 219 ALA A C 1
ATOM 1752 O O . ALA A 1 219 ? 2.574 -15.324 -4.201 1.00 81.81 219 ALA A O 1
ATOM 1753 N N . GLU A 1 220 ? 3.431 -13.257 -4.331 1.00 79.25 220 GLU A N 1
ATOM 1754 C CA . GLU A 1 220 ? 2.149 -12.638 -4.702 1.00 79.25 220 GLU A CA 1
ATOM 1755 C C . GLU A 1 220 ? 1.674 -13.072 -6.092 1.00 79.25 220 GLU A C 1
ATOM 1757 O O . GLU A 1 220 ? 0.482 -13.324 -6.299 1.00 79.25 220 GLU A O 1
ATOM 1762 N N . VAL A 1 221 ? 2.596 -13.205 -7.047 1.00 81.31 221 VAL A N 1
ATOM 1763 C CA . VAL A 1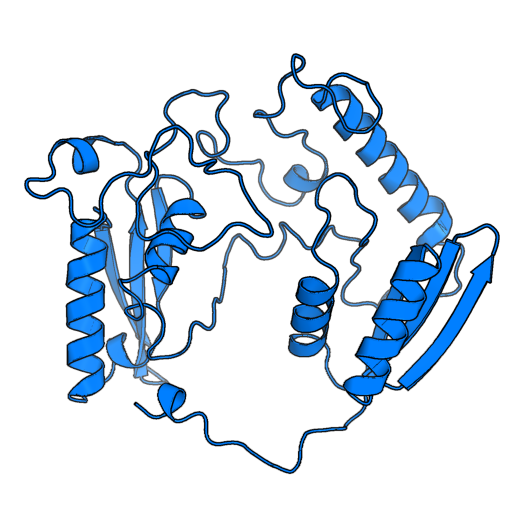 221 ? 2.293 -13.739 -8.375 1.00 81.31 221 VAL A CA 1
ATOM 1764 C C . VAL A 1 221 ? 1.819 -15.179 -8.258 1.00 81.31 221 VAL A C 1
ATOM 1766 O O . VAL A 1 221 ? 0.814 -15.507 -8.884 1.00 81.31 221 VAL A O 1
ATOM 1769 N N . ASP A 1 222 ? 2.451 -16.024 -7.440 1.00 82.94 222 ASP A N 1
ATOM 1770 C CA . ASP A 1 222 ? 1.951 -17.378 -7.216 1.00 82.94 222 ASP A CA 1
ATOM 1771 C C . ASP A 1 222 ? 0.538 -17.350 -6.638 1.00 82.94 222 ASP A C 1
ATOM 1773 O O . ASP A 1 222 ? -0.361 -17.978 -7.199 1.00 82.94 222 ASP A O 1
ATOM 1777 N N . ARG A 1 223 ? 0.290 -16.545 -5.608 1.00 79.94 223 ARG A N 1
ATOM 1778 C CA . ARG A 1 223 ? -1.035 -16.439 -4.989 1.00 79.94 223 ARG A CA 1
ATOM 1779 C C . ARG A 1 223 ? -2.133 -16.012 -5.974 1.00 79.94 223 ARG A C 1
ATOM 1781 O O . ARG A 1 223 ? -3.270 -16.471 -5.861 1.00 79.94 223 ARG A O 1
ATOM 1788 N N . ILE A 1 224 ? -1.818 -15.132 -6.928 1.00 78.75 224 ILE A N 1
ATOM 1789 C CA . ILE A 1 224 ? -2.787 -14.556 -7.878 1.00 78.75 224 ILE A CA 1
ATOM 1790 C C . ILE A 1 224 ? -2.939 -15.411 -9.142 1.00 78.75 224 ILE A C 1
ATOM 1792 O O . ILE A 1 224 ? -4.045 -15.530 -9.686 1.00 78.75 224 ILE A O 1
ATOM 1796 N N . LEU A 1 225 ? -1.840 -15.965 -9.653 1.00 78.94 225 LEU A N 1
ATOM 1797 C CA . LEU A 1 225 ? -1.819 -16.654 -10.934 1.00 78.94 225 LEU A CA 1
ATOM 1798 C C . LEU A 1 225 ? -2.525 -18.005 -10.802 1.00 78.94 225 LEU A C 1
ATOM 1800 O O . LEU A 1 225 ? -2.194 -18.844 -9.961 1.00 78.94 225 LEU A O 1
ATOM 1804 N N . ARG A 1 226 ? -3.534 -18.218 -11.648 1.00 83.75 226 ARG A N 1
ATOM 1805 C CA . ARG A 1 226 ? -4.207 -19.515 -11.765 1.00 83.75 226 ARG A CA 1
ATOM 1806 C C . ARG A 1 226 ? -3.313 -20.493 -12.541 1.00 83.75 226 ARG A C 1
ATOM 1808 O O . ARG A 1 226 ? -2.434 -20.037 -13.276 1.00 83.75 226 ARG A O 1
ATOM 1815 N N . PRO A 1 227 ? -3.526 -21.814 -12.401 1.00 86.56 227 PRO A N 1
ATOM 1816 C CA . PRO A 1 227 ? -2.852 -22.793 -13.252 1.00 86.56 227 PRO A CA 1
ATOM 1817 C C . PRO A 1 227 ? -2.987 -22.450 -14.741 1.00 86.56 227 PRO A C 1
ATOM 1819 O O . PRO A 1 227 ? -3.968 -21.816 -15.137 1.00 86.56 227 PRO A O 1
ATOM 1822 N N . GLU A 1 228 ? -1.987 -22.830 -15.536 1.00 82.69 228 GLU A N 1
ATOM 1823 C CA . GLU A 1 228 ? -1.782 -22.445 -16.945 1.00 82.69 228 GLU A CA 1
ATOM 1824 C C . GLU A 1 228 ? -1.441 -20.963 -17.179 1.00 82.69 228 GLU A C 1
ATOM 1826 O O . GLU A 1 228 ? -1.029 -20.578 -18.277 1.00 82.69 228 GLU A O 1
ATOM 1831 N N . GLY A 1 229 ? -1.558 -20.114 -16.155 1.00 82.56 229 GLY A N 1
ATOM 1832 C CA . GLY A 1 229 ? -1.102 -18.735 -16.223 1.00 82.56 229 GLY A CA 1
ATOM 1833 C C . GLY A 1 229 ? 0.412 -18.656 -16.421 1.00 82.56 229 GLY A C 1
ATOM 1834 O O . GLY A 1 229 ? 1.169 -19.477 -15.900 1.00 82.56 229 GLY A O 1
ATOM 1835 N N . LYS A 1 230 ? 0.855 -17.644 -17.171 1.00 83.00 230 LYS A N 1
ATOM 1836 C CA . LYS A 1 230 ? 2.270 -17.415 -17.487 1.00 83.00 230 LYS A CA 1
ATOM 1837 C C . LYS A 1 230 ? 2.786 -16.171 -16.779 1.00 83.00 230 LYS A C 1
ATOM 1839 O O . LYS A 1 230 ? 2.097 -15.151 -16.742 1.00 83.00 230 LYS A O 1
ATOM 1844 N N . LEU A 1 231 ? 4.006 -16.259 -16.268 1.00 82.69 231 LEU A N 1
ATOM 1845 C CA . LEU A 1 231 ? 4.796 -15.131 -15.794 1.00 82.69 231 LEU A CA 1
ATOM 1846 C C . LEU A 1 231 ? 5.973 -14.953 -16.752 1.00 82.69 231 LEU A C 1
ATOM 1848 O O . LEU A 1 231 ? 6.705 -15.903 -17.025 1.00 82.69 231 LEU A O 1
ATOM 1852 N N . ILE A 1 232 ? 6.135 -13.734 -17.257 1.00 80.62 232 ILE A N 1
ATOM 1853 C CA . ILE A 1 232 ? 7.252 -13.352 -18.116 1.00 80.62 232 ILE A CA 1
ATOM 1854 C C . ILE A 1 232 ? 8.059 -12.304 -17.365 1.00 80.62 232 ILE A C 1
ATOM 1856 O O . ILE A 1 232 ? 7.505 -11.278 -16.975 1.00 80.62 232 ILE A O 1
ATOM 1860 N N . VAL A 1 233 ? 9.345 -12.571 -17.164 1.00 79.12 233 VAL A N 1
ATOM 1861 C CA . VAL A 1 233 ? 10.263 -11.682 -16.450 1.00 79.12 233 VAL A CA 1
ATOM 1862 C C . VAL A 1 233 ? 11.444 -11.362 -17.341 1.00 79.12 233 VAL A C 1
ATOM 1864 O O . VAL A 1 233 ? 12.016 -12.255 -17.959 1.00 79.12 233 VAL A O 1
ATOM 1867 N N . ARG A 1 234 ? 11.816 -10.085 -17.392 1.00 78.25 234 ARG A N 1
ATOM 1868 C CA . ARG A 1 234 ? 13.042 -9.616 -18.030 1.00 78.25 234 ARG A CA 1
ATOM 1869 C C . ARG A 1 234 ? 13.882 -8.894 -16.992 1.00 78.25 234 ARG A C 1
ATOM 1871 O O . ARG A 1 234 ? 13.423 -7.906 -16.431 1.00 78.25 234 ARG A O 1
ATOM 1878 N N . ASP A 1 235 ? 15.096 -9.367 -16.766 1.00 80.25 235 ASP A N 1
ATOM 1879 C CA . ASP A 1 235 ? 16.028 -8.757 -15.816 1.00 80.25 235 ASP A CA 1
ATOM 1880 C C . ASP A 1 235 ? 17.466 -9.173 -16.153 1.00 80.25 235 ASP A C 1
ATOM 1882 O O . ASP A 1 235 ? 17.717 -9.727 -17.217 1.00 80.25 235 ASP A O 1
ATOM 1886 N N . ASN A 1 236 ? 18.431 -8.897 -15.288 1.00 81.81 236 ASN A N 1
ATOM 1887 C CA . ASN A 1 236 ? 19.778 -9.421 -15.399 1.00 81.81 236 ASN A CA 1
ATOM 1888 C C . ASN A 1 236 ? 19.807 -10.956 -15.236 1.00 81.81 236 ASN A C 1
ATOM 1890 O O . ASN A 1 236 ? 18.887 -11.573 -14.699 1.00 81.81 236 ASN A O 1
ATOM 1894 N N . VAL A 1 237 ? 20.882 -11.581 -15.715 1.00 84.94 237 VAL A N 1
ATOM 1895 C CA . VAL A 1 237 ? 21.013 -13.050 -15.733 1.00 84.94 237 VAL A CA 1
ATOM 1896 C C . VAL A 1 237 ? 20.969 -13.671 -14.329 1.00 84.94 237 VAL A C 1
ATOM 1898 O O . VAL A 1 237 ? 20.442 -14.770 -14.179 1.00 84.94 237 VAL A O 1
ATOM 1901 N N . GLU A 1 238 ? 21.475 -12.981 -13.304 1.00 85.12 238 GLU A N 1
ATOM 1902 C CA . GLU A 1 238 ? 21.475 -13.472 -11.918 1.00 85.12 238 GLU A CA 1
ATOM 1903 C C . GLU A 1 238 ? 20.038 -13.587 -11.389 1.00 85.12 238 GLU A C 1
ATOM 1905 O O . GLU A 1 238 ? 19.619 -14.677 -10.999 1.00 85.12 238 GLU A O 1
ATOM 1910 N N . THR A 1 239 ? 19.242 -12.519 -11.517 1.00 83.00 239 THR A N 1
ATOM 1911 C CA . THR A 1 239 ? 17.808 -12.500 -11.178 1.00 83.00 239 THR A CA 1
ATOM 1912 C C . THR A 1 239 ? 17.027 -13.591 -11.911 1.00 83.00 239 THR A C 1
ATOM 1914 O O . THR A 1 239 ? 16.182 -14.270 -11.326 1.00 83.00 239 THR A O 1
ATOM 1917 N N . ILE A 1 240 ? 17.292 -13.773 -13.206 1.00 87.50 240 ILE A N 1
ATOM 1918 C CA . ILE A 1 240 ? 16.605 -14.793 -14.004 1.00 87.50 240 ILE A CA 1
ATOM 1919 C C . ILE A 1 240 ? 16.906 -16.201 -13.482 1.00 87.50 240 ILE A C 1
ATOM 1921 O O . ILE A 1 240 ? 15.981 -17.005 -13.353 1.00 87.50 240 ILE A O 1
ATOM 1925 N N . ASN A 1 241 ? 18.161 -16.486 -13.130 1.00 88.69 241 ASN A N 1
ATOM 1926 C CA . ASN A 1 241 ? 18.546 -17.778 -12.563 1.00 88.69 241 ASN A CA 1
ATOM 1927 C C . ASN A 1 241 ? 17.894 -18.017 -11.192 1.00 88.69 241 ASN A C 1
ATOM 1929 O O . ASN A 1 241 ? 17.419 -19.121 -10.920 1.00 88.69 241 ASN A O 1
ATOM 1933 N N . GLU A 1 242 ? 17.833 -16.992 -10.338 1.00 88.56 242 GLU A N 1
ATOM 1934 C CA . GLU A 1 242 ? 17.147 -17.070 -9.043 1.00 88.56 242 GLU A CA 1
ATOM 1935 C C . GLU A 1 242 ? 15.653 -17.379 -9.208 1.00 88.56 242 GLU A C 1
ATOM 1937 O O . GLU A 1 242 ? 15.148 -18.332 -8.605 1.00 88.56 242 GLU A O 1
ATOM 1942 N N . LEU A 1 243 ? 14.952 -16.645 -10.077 1.00 88.12 243 LEU A N 1
ATOM 1943 C CA . LEU A 1 243 ? 13.531 -16.877 -10.359 1.00 88.12 243 LEU A CA 1
ATOM 1944 C C . LEU A 1 243 ? 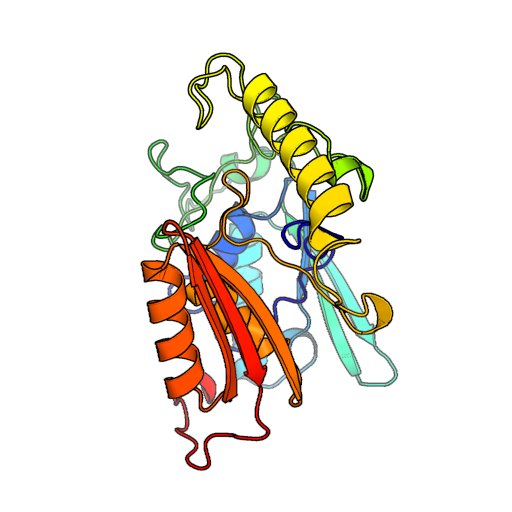13.267 -18.243 -10.974 1.00 88.12 243 LEU A C 1
ATOM 1946 O O . LEU A 1 243 ? 12.272 -18.884 -10.637 1.00 88.12 243 LEU A O 1
ATOM 1950 N N . GLU A 1 244 ? 14.139 -18.702 -11.869 1.00 91.19 244 GLU A N 1
ATOM 1951 C CA . GLU A 1 244 ? 14.014 -20.032 -12.448 1.00 91.19 244 GLU A CA 1
ATOM 1952 C C . GLU A 1 244 ? 14.110 -21.110 -11.357 1.00 91.19 244 GLU A C 1
ATOM 1954 O O . GLU A 1 244 ? 13.280 -22.024 -11.315 1.00 91.19 244 GLU A O 1
ATOM 1959 N N . ASN A 1 245 ? 15.057 -20.972 -10.423 1.00 91.06 245 ASN A N 1
ATOM 1960 C CA . ASN A 1 245 ? 15.202 -21.883 -9.286 1.00 91.06 245 ASN A CA 1
ATOM 1961 C C . ASN A 1 245 ? 13.967 -21.870 -8.374 1.00 91.06 245 ASN A C 1
ATOM 1963 O O . ASN A 1 245 ? 13.475 -22.937 -7.994 1.00 91.06 245 ASN A O 1
ATOM 1967 N N . MET A 1 246 ? 13.424 -20.687 -8.068 1.00 90.19 246 MET A N 1
ATOM 1968 C CA . MET A 1 246 ? 12.184 -20.551 -7.293 1.00 90.19 246 MET A CA 1
ATOM 1969 C C . MET A 1 246 ? 10.979 -21.169 -8.017 1.00 90.19 246 MET A C 1
ATOM 1971 O O . MET A 1 246 ? 10.181 -21.886 -7.419 1.00 90.19 246 MET A O 1
ATOM 1975 N N . ALA A 1 247 ? 10.845 -20.939 -9.322 1.00 91.12 247 ALA A N 1
ATOM 1976 C CA . ALA A 1 247 ? 9.771 -21.525 -10.115 1.00 91.12 247 ALA A CA 1
ATOM 1977 C C . ALA A 1 247 ? 9.853 -23.055 -10.122 1.00 91.12 247 ALA A C 1
ATOM 1979 O O . ALA A 1 247 ? 8.852 -23.733 -9.878 1.00 91.12 247 ALA A O 1
ATOM 1980 N N . ARG A 1 248 ? 11.052 -23.615 -10.310 1.00 92.19 248 ARG A N 1
ATOM 1981 C CA . ARG A 1 248 ? 11.274 -25.067 -10.268 1.00 92.19 248 ARG A CA 1
ATOM 1982 C C . ARG A 1 248 ? 10.976 -25.662 -8.892 1.00 92.19 248 ARG A C 1
ATOM 1984 O O . ARG A 1 248 ? 10.373 -26.737 -8.830 1.00 92.19 248 ARG A O 1
ATOM 1991 N N . SER A 1 249 ? 11.350 -24.985 -7.803 1.00 90.25 249 SER A N 1
ATOM 1992 C CA . SER A 1 249 ? 11.070 -25.467 -6.441 1.00 90.25 249 SER A CA 1
ATOM 1993 C C . SER A 1 249 ? 9.565 -25.530 -6.159 1.00 90.25 249 SER A C 1
ATOM 1995 O O . SER A 1 249 ? 9.094 -26.518 -5.597 1.00 90.25 249 SER A O 1
ATOM 1997 N N . MET A 1 250 ? 8.795 -24.565 -6.672 1.00 88.31 250 MET A N 1
ATOM 1998 C CA . MET A 1 250 ? 7.326 -24.554 -6.609 1.00 88.31 250 MET A CA 1
ATOM 1999 C C . MET A 1 250 ? 6.647 -25.422 -7.683 1.00 88.31 250 MET A C 1
ATOM 2001 O O . MET A 1 250 ? 5.426 -25.371 -7.837 1.00 88.31 250 MET A O 1
ATOM 2005 N N . LYS A 1 251 ? 7.415 -26.224 -8.434 1.00 91.31 251 LYS A N 1
ATOM 2006 C CA . LYS A 1 251 ? 6.930 -27.110 -9.510 1.00 91.31 251 LYS A CA 1
ATOM 2007 C C . LYS A 1 251 ? 6.235 -26.377 -10.666 1.00 91.31 251 LYS A C 1
ATOM 2009 O O . LYS A 1 251 ? 5.345 -26.936 -11.309 1.00 91.31 251 LYS A O 1
ATOM 2014 N N . TRP A 1 252 ? 6.627 -25.136 -10.944 1.00 93.56 252 TRP A N 1
ATOM 2015 C CA . TRP A 1 252 ? 6.249 -24.435 -12.171 1.00 93.56 252 TRP A CA 1
ATOM 2016 C C . TRP A 1 252 ? 7.097 -24.922 -13.348 1.00 93.56 252 TRP A C 1
ATOM 2018 O O . TRP A 1 252 ? 8.214 -25.416 -13.186 1.00 93.56 252 TRP A O 1
ATOM 2028 N N . GLU A 1 253 ? 6.563 -24.766 -14.553 1.00 90.62 253 GLU A N 1
ATOM 2029 C CA . GLU A 1 253 ? 7.213 -25.207 -15.781 1.00 90.62 253 GLU A CA 1
ATOM 2030 C C . GLU A 1 253 ? 7.936 -24.044 -16.454 1.00 90.62 253 GLU A C 1
ATOM 2032 O O . GLU A 1 253 ? 7.334 -23.022 -16.781 1.00 90.62 253 GLU A O 1
ATOM 2037 N N . VAL A 1 254 ? 9.230 -24.213 -16.715 1.00 91.69 254 VAL A N 1
ATOM 2038 C CA . VAL A 1 254 ? 10.006 -23.251 -17.503 1.00 91.69 254 VAL A CA 1
ATOM 2039 C C . VAL A 1 254 ? 9.681 -23.457 -18.979 1.00 91.69 254 VAL A C 1
ATOM 2041 O O . VAL A 1 254 ? 9.942 -24.522 -19.534 1.00 91.69 254 VAL A O 1
ATOM 2044 N N . ARG A 1 255 ? 9.084 -22.448 -19.615 1.00 86.75 255 ARG A N 1
ATOM 2045 C CA . ARG A 1 255 ? 8.686 -22.491 -21.031 1.00 86.75 255 ARG A CA 1
ATOM 2046 C C . ARG A 1 255 ? 9.750 -21.907 -21.949 1.00 86.75 255 ARG A C 1
ATOM 2048 O O . ARG A 1 255 ? 9.885 -22.365 -23.078 1.00 86.75 255 ARG A O 1
ATOM 2055 N N . MET A 1 256 ? 10.482 -20.899 -21.484 1.00 81.62 256 MET A N 1
ATOM 2056 C CA . MET A 1 256 ? 11.548 -20.249 -22.245 1.00 81.62 256 MET A CA 1
ATOM 2057 C C . MET A 1 256 ? 12.511 -19.551 -21.288 1.00 81.62 256 MET A C 1
ATOM 2059 O O . MET A 1 256 ? 12.060 -18.805 -20.424 1.00 81.62 256 MET A O 1
ATOM 2063 N N . THR A 1 257 ? 13.810 -19.730 -21.513 1.00 85.94 257 THR A N 1
ATOM 2064 C CA . THR A 1 257 ? 14.872 -18.933 -20.891 1.00 85.94 257 THR A CA 1
ATOM 2065 C C . THR A 1 257 ? 15.793 -18.451 -22.005 1.00 85.94 257 THR A C 1
ATOM 2067 O O . THR A 1 257 ? 16.264 -19.246 -22.818 1.00 85.94 257 THR A O 1
ATOM 2070 N N . TYR A 1 258 ? 16.017 -17.146 -22.079 1.00 83.12 258 TYR A N 1
ATOM 2071 C CA . TYR A 1 258 ? 16.911 -16.508 -23.039 1.00 83.12 258 TYR A CA 1
ATOM 2072 C C . TYR A 1 258 ? 17.835 -15.555 -22.293 1.00 83.12 258 TYR A C 1
ATOM 2074 O O . TYR A 1 258 ? 17.378 -14.856 -21.396 1.00 83.12 258 TYR A O 1
ATOM 2082 N N . SER A 1 259 ? 19.111 -15.489 -22.665 1.00 83.31 259 SER A N 1
ATOM 2083 C CA . SER A 1 259 ? 20.038 -14.491 -22.136 1.00 83.31 259 SER A CA 1
ATOM 2084 C C . SER A 1 259 ? 20.962 -13.956 -23.225 1.00 83.31 259 SER A C 1
ATOM 2086 O O . SER A 1 259 ? 21.463 -14.702 -24.069 1.00 83.31 259 SER A O 1
ATOM 2088 N N . LYS A 1 260 ? 21.160 -12.636 -23.233 1.00 79.69 260 LYS A N 1
ATOM 2089 C CA . LYS A 1 260 ? 22.063 -11.922 -24.137 1.00 79.69 260 LYS A CA 1
ATOM 2090 C C . LYS A 1 260 ? 22.507 -10.607 -23.494 1.00 79.69 260 LYS A C 1
ATOM 2092 O O . LYS A 1 260 ? 21.699 -9.909 -22.895 1.00 79.69 260 LYS A O 1
ATOM 2097 N N . ASP A 1 261 ? 23.789 -10.267 -23.628 1.00 77.75 261 ASP A N 1
ATOM 2098 C CA . ASP A 1 261 ? 24.357 -8.980 -23.188 1.00 77.75 261 ASP A CA 1
ATOM 2099 C C . ASP A 1 261 ? 24.029 -8.616 -21.722 1.00 77.75 261 ASP A C 1
ATOM 2101 O O . ASP A 1 261 ? 23.703 -7.477 -21.402 1.00 77.75 261 ASP A O 1
ATOM 2105 N N . LYS A 1 262 ? 24.129 -9.605 -20.817 1.00 76.38 262 LYS A N 1
ATOM 2106 C CA . LYS A 1 262 ? 23.795 -9.520 -19.375 1.00 76.38 262 LYS A CA 1
ATOM 2107 C C . LYS A 1 262 ? 22.316 -9.298 -19.045 1.00 76.38 262 LYS A C 1
ATOM 2109 O O . LYS A 1 262 ? 21.977 -9.248 -17.865 1.00 76.38 262 LYS A O 1
ATOM 2114 N N . GLU A 1 263 ? 21.441 -9.240 -20.040 1.00 77.19 263 GLU A N 1
ATOM 2115 C CA . GLU A 1 263 ? 19.995 -9.298 -19.855 1.00 77.19 263 GLU A CA 1
ATOM 2116 C C . GLU A 1 263 ? 19.483 -10.711 -20.134 1.00 77.19 263 GLU A C 1
ATOM 2118 O O . GLU A 1 263 ? 19.981 -11.422 -21.005 1.00 77.19 263 GLU A O 1
ATOM 2123 N N . GLY A 1 264 ? 18.471 -11.127 -19.392 1.00 82.88 264 GLY A N 1
ATOM 2124 C CA . GLY A 1 264 ? 17.760 -12.373 -19.568 1.00 82.88 264 GLY A CA 1
ATOM 2125 C C . GLY A 1 264 ? 16.253 -12.159 -19.624 1.00 82.88 264 GLY A C 1
ATOM 2126 O O . GLY A 1 264 ? 15.715 -11.166 -19.135 1.00 82.88 264 GLY A O 1
ATOM 2127 N N . LEU A 1 265 ? 15.574 -13.101 -20.263 1.00 83.50 265 LEU A N 1
ATOM 2128 C CA . LEU A 1 265 ? 14.131 -13.185 -20.403 1.00 83.50 265 LEU A CA 1
ATOM 2129 C C . LEU A 1 265 ? 13.705 -14.602 -20.018 1.00 83.50 265 LEU A C 1
ATOM 2131 O O . LEU A 1 265 ? 14.152 -15.576 -20.622 1.00 83.50 265 LEU A O 1
ATOM 2135 N N . LEU A 1 266 ? 12.819 -14.703 -19.037 1.00 87.06 266 LEU A N 1
ATOM 2136 C CA . LEU A 1 266 ? 12.258 -15.945 -18.526 1.00 87.06 266 LEU A CA 1
ATOM 2137 C C . LEU A 1 266 ? 10.752 -15.950 -18.758 1.00 87.06 266 LEU A C 1
ATOM 2139 O O . LEU A 1 266 ? 10.068 -14.972 -18.468 1.00 87.06 266 LEU A O 1
ATOM 2143 N N . CYS A 1 267 ? 10.222 -17.062 -19.247 1.00 86.31 267 CYS A N 1
ATOM 2144 C CA . CYS A 1 267 ? 8.796 -17.347 -19.279 1.00 86.31 267 CYS A CA 1
ATOM 2145 C C . CYS A 1 267 ? 8.557 -18.650 -18.526 1.00 86.31 267 CYS A C 1
AT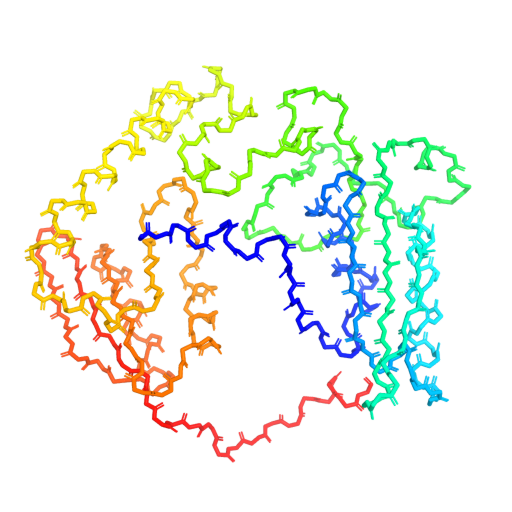OM 2147 O O . CYS A 1 267 ? 9.028 -19.713 -18.943 1.00 86.31 267 CYS A O 1
ATOM 2149 N N . VAL A 1 268 ? 7.811 -18.568 -17.430 1.00 89.56 268 VAL A N 1
ATOM 2150 C CA . VAL A 1 268 ? 7.399 -19.719 -16.624 1.00 89.56 268 VAL A CA 1
ATOM 2151 C C . VAL A 1 268 ? 5.883 -19.829 -16.620 1.00 89.56 268 VAL A C 1
ATOM 2153 O O . VAL A 1 268 ? 5.166 -18.831 -16.702 1.00 89.56 268 VAL A O 1
ATOM 2156 N N . GLN A 1 269 ? 5.389 -21.055 -16.535 1.00 88.69 269 GLN A N 1
ATOM 2157 C CA . GLN A 1 269 ? 3.973 -21.368 -16.499 1.00 88.69 269 GLN A CA 1
ATOM 2158 C C . GLN A 1 269 ? 3.635 -22.076 -15.193 1.00 88.69 269 GLN A C 1
ATOM 2160 O O . GLN A 1 269 ? 4.283 -23.055 -14.816 1.00 88.69 269 GLN A O 1
ATOM 2165 N N . LYS A 1 270 ? 2.589 -21.597 -14.517 1.00 89.38 270 LYS A N 1
ATOM 2166 C CA . LYS A 1 270 ? 2.097 -22.237 -13.302 1.00 89.38 270 LYS A CA 1
ATOM 2167 C C . LYS A 1 270 ? 1.449 -23.571 -13.650 1.00 89.38 270 LYS A C 1
ATOM 2169 O O . LYS A 1 270 ? 0.518 -23.619 -14.452 1.00 89.38 270 LYS A O 1
ATOM 2174 N N . SER A 1 271 ? 1.923 -24.638 -13.020 1.00 89.00 271 SER A N 1
ATOM 2175 C CA . SER A 1 271 ? 1.354 -25.970 -13.193 1.00 89.00 271 SER A CA 1
ATOM 2176 C C . SER A 1 271 ? 0.088 -26.155 -12.345 1.00 89.00 271 SER A C 1
ATOM 2178 O O . SER A 1 271 ? -0.277 -25.333 -11.495 1.00 89.00 271 SER A O 1
ATOM 2180 N N . MET A 1 272 ? -0.587 -27.282 -12.557 1.00 85.25 272 MET A N 1
ATOM 2181 C CA . MET A 1 272 ? -1.694 -27.734 -11.708 1.00 85.25 272 MET A CA 1
ATOM 2182 C C . MET A 1 272 ? -1.226 -28.281 -10.348 1.00 85.25 272 MET A C 1
ATOM 2184 O O . MET A 1 272 ? -2.061 -28.670 -9.534 1.00 85.25 272 MET A O 1
ATOM 2188 N N . TRP A 1 273 ? 0.085 -28.323 -10.086 1.00 85.56 273 TRP A N 1
ATOM 2189 C CA . TRP A 1 273 ? 0.640 -28.945 -8.889 1.00 85.56 273 TRP A CA 1
ATOM 2190 C C . TRP A 1 273 ? 0.186 -28.246 -7.599 1.00 85.56 273 TRP A C 1
ATOM 2192 O O . TRP A 1 273 ? 0.063 -27.017 -7.528 1.00 85.56 273 TRP A O 1
ATOM 2202 N N . ARG A 1 274 ? -0.061 -29.048 -6.562 1.00 75.56 274 ARG A N 1
ATOM 2203 C CA . ARG A 1 274 ? -0.338 -28.621 -5.187 1.00 75.56 274 ARG A CA 1
ATOM 2204 C C . ARG A 1 274 ? 0.384 -29.577 -4.229 1.00 75.56 274 ARG A C 1
ATOM 2206 O O . ARG A 1 274 ? 0.464 -30.763 -4.556 1.00 75.56 274 ARG A O 1
ATOM 2213 N N . PRO A 1 275 ? 0.881 -29.105 -3.071 1.00 75.25 275 PRO A N 1
ATOM 2214 C CA . PRO A 1 275 ? 1.378 -29.995 -2.029 1.00 75.25 275 PRO A CA 1
ATOM 2215 C C . PRO A 1 275 ? 0.282 -30.987 -1.623 1.00 75.25 275 PRO A C 1
ATOM 2217 O O . PRO A 1 275 ? -0.855 -30.588 -1.375 1.00 75.25 275 PRO A O 1
ATOM 2220 N N . THR A 1 276 ? 0.610 -32.276 -1.588 1.00 74.31 276 THR A N 1
ATOM 2221 C CA . THR A 1 276 ? -0.285 -33.336 -1.092 1.00 74.31 276 THR A CA 1
ATOM 2222 C C . THR A 1 276 ? -0.189 -33.519 0.417 1.00 74.31 276 THR A C 1
ATOM 2224 O O . THR A 1 276 ? -1.120 -34.032 1.029 1.00 74.31 276 THR A O 1
ATOM 2227 N N . GLU A 1 277 ? 0.917 -33.086 1.019 1.00 68.50 277 GLU A N 1
ATOM 2228 C CA . GLU A 1 277 ? 1.107 -33.071 2.464 1.00 68.50 277 GLU A CA 1
ATOM 2229 C C . GLU A 1 277 ? 0.666 -31.711 3.010 1.00 68.50 277 GLU A C 1
ATOM 2231 O O . GLU A 1 277 ? 1.165 -30.663 2.596 1.00 68.50 277 GLU A O 1
ATOM 2236 N N . SER A 1 278 ? -0.312 -31.728 3.912 1.00 61.78 278 SER A N 1
ATOM 2237 C CA . SER A 1 278 ? -0.742 -30.554 4.664 1.00 61.78 278 SER A CA 1
ATOM 2238 C C . SER A 1 278 ? -0.078 -30.576 6.036 1.00 61.78 278 SER A C 1
ATOM 2240 O O . SER A 1 278 ? -0.414 -31.426 6.861 1.00 61.78 278 SER A O 1
ATOM 2242 N N . GLU A 1 279 ? 0.821 -29.635 6.308 1.00 60.94 279 GLU A N 1
ATOM 2243 C CA . GLU A 1 279 ? 1.209 -29.343 7.686 1.00 60.94 279 GLU A CA 1
ATOM 2244 C C . GLU A 1 279 ? 0.120 -28.498 8.341 1.00 60.94 279 GLU A C 1
ATOM 2246 O O . GLU A 1 279 ? -0.217 -27.398 7.889 1.00 60.94 279 GLU A O 1
ATOM 2251 N N . THR A 1 280 ? -0.453 -29.020 9.419 1.00 52.06 280 THR A N 1
ATOM 2252 C CA . THR A 1 280 ? -1.373 -28.268 10.261 1.00 52.06 280 THR A CA 1
ATOM 2253 C C . THR A 1 280 ? -0.566 -27.239 11.041 1.00 52.06 280 THR A C 1
ATOM 2255 O O . THR A 1 280 ? 0.101 -27.553 12.026 1.00 52.06 280 THR A O 1
ATOM 2258 N N . LEU A 1 281 ? -0.616 -25.989 10.587 1.00 55.09 281 LEU A N 1
ATOM 2259 C CA . LEU A 1 281 ? -0.027 -24.862 11.297 1.00 55.09 281 LEU A CA 1
ATOM 2260 C C . LEU A 1 281 ? -0.821 -24.664 12.591 1.00 55.09 281 LEU A C 1
ATOM 2262 O O . LEU A 1 281 ? -1.921 -24.120 12.574 1.00 55.09 281 LEU A O 1
ATOM 2266 N N . THR A 1 282 ? -0.286 -25.134 13.716 1.00 47.00 282 THR A N 1
ATOM 2267 C CA . THR A 1 282 ? -0.962 -25.092 15.024 1.00 47.00 282 THR A CA 1
ATOM 2268 C C . THR A 1 282 ? -1.335 -23.671 15.456 1.00 47.00 282 THR A C 1
ATOM 2270 O O . THR A 1 282 ? -2.335 -23.498 16.141 1.00 47.00 282 THR A O 1
ATOM 2273 N N . TYR A 1 283 ? -0.613 -22.646 14.984 1.00 53.12 283 TYR A N 1
ATOM 2274 C CA . TYR A 1 283 ? -0.951 -21.231 15.198 1.00 53.12 283 TYR A CA 1
ATOM 2275 C C . TYR A 1 283 ? -2.147 -20.726 14.369 1.00 53.12 283 TYR A C 1
ATOM 2277 O O . TYR A 1 283 ? -2.675 -19.654 14.650 1.00 53.12 283 TYR A O 1
ATOM 2285 N N . ALA A 1 284 ? -2.547 -21.454 13.323 1.00 35.94 284 ALA A N 1
ATOM 2286 C CA . ALA A 1 284 ? -3.690 -21.127 12.468 1.00 35.94 284 ALA A CA 1
ATOM 2287 C C . ALA A 1 284 ? -4.985 -21.838 12.911 1.00 35.94 284 ALA A C 1
ATOM 2289 O O . ALA A 1 284 ? -6.032 -21.643 12.295 1.00 35.94 284 ALA A O 1
ATOM 2290 N N . ILE A 1 285 ? -4.902 -22.675 13.953 1.00 41.31 285 ILE A N 1
ATOM 2291 C CA . ILE A 1 285 ? -6.011 -23.455 14.532 1.00 41.31 285 ILE A CA 1
ATOM 2292 C C . ILE A 1 285 ? -6.412 -22.914 15.918 1.00 41.31 285 ILE A C 1
ATOM 2294 O O . ILE A 1 285 ? -7.382 -23.397 16.495 1.00 41.31 285 ILE A O 1
ATOM 2298 N N . ALA A 1 286 ? -5.682 -21.929 16.444 1.00 38.78 286 ALA A N 1
ATOM 2299 C CA . ALA A 1 286 ? -5.902 -21.345 17.763 1.00 38.78 286 ALA A CA 1
ATOM 2300 C C . ALA A 1 286 ? -6.412 -19.905 17.684 1.00 38.78 286 ALA A C 1
ATOM 2302 O O . ALA A 1 286 ? -5.946 -19.166 16.778 1.00 38.78 286 ALA A O 1
#

Sequence (286 aa):
MERFLDIKLDAWYFQIQRSSLNQHGGKLLLELNRVLRPGGFFVWSATPVYQKLAEDVEIWQAMTELTKAMCWELVSITKDTINGVGVATYRKPSSNDCYERRSKQEPPLCEASDDPNGAWNVPLKACMHKVPVDSLERGSQWPEKWPARLGKTPYWMLSSQVGVYGKPAPEDFTADYEHWKRVVSNSYLNGIGINWSSVRNTMDMRSVYGGCSMAAVFAEVDRILRPEGKLIVRDNVETINELENMARSMKWEVRMTYSKDKEGLLCVQKSMWRPTESETLTYAIA

Foldseek 3Di:
DAAPPPPCPLPPPPPDAPPPCPPPNRLVVQLVLLVAFAFGKDKDWDCLLQPDPPSSVVSVVSVVVVCVLQVKDFPDWDADPPPRTIMTMITHHNACVVVVPRPDCVPPADDPPDDSPDDPPDDRDSHHYGRDDDPLDPRNDDADDPPVNRQDQDSNQDQVDQPPVRGRNSVNSNVLSVVVVCCCVPPVVPNDPDPCVLPPDDHACPSSVSHDDLVVVLVVCLVPADAQGKDKYKDFPVSQVVVVVVCVVQVWAWPDWDDDPRMIITMIGHHPDDDPDDDDPVSSVD